Protein AF-A0A9Y2E5V1-F1 (afdb_monomer_lite)

pLDDT: mean 86.04, std 11.48, range [38.25, 97.56]

Foldseek 3Di:
DDDDPPPDPPPPVVVVVVVVVVVLVVVLVVLVVCVVVVNDDPVRSVVVVVVSVVVVVVVVVVVVVVVVVVVVVVVVVVLLVVLQVCLVVLLCLCVPQLVLLLVLLVQLLVLCDPPDPPFDQWDAAPNDIAGAQAAGDHPDPQLQRNLPHDPLQPDHSVLSSVLVVLSNVLNVLLVVQLVVLLVLCVVVDPPQPQDNVCSSQLSNCLNRVHRGPDDRVSCVVCNNVSNVSSVVVVVSSVSSVVSSVVSNVSSVVRSVSSVVSSVCSCVSSVNDPVND

Structure (mmCIF, N/CA/C/O backbone):
data_AF-A0A9Y2E5V1-F1
#
_entry.id   AF-A0A9Y2E5V1-F1
#
loop_
_atom_site.group_PDB
_atom_site.id
_atom_site.type_symbol
_atom_site.label_atom_id
_atom_site.label_alt_id
_atom_site.label_comp_id
_atom_site.label_asym_id
_atom_site.label_entity_id
_atom_site.label_seq_id
_atom_site.pdbx_PDB_ins_code
_atom_site.Cartn_x
_atom_site.Cartn_y
_atom_site.Cartn_z
_atom_site.occupancy
_atom_site.B_iso_or_equiv
_atom_site.auth_seq_id
_atom_site.auth_comp_id
_atom_site.auth_asym_id
_atom_site.auth_atom_id
_atom_site.pdbx_PDB_model_num
ATOM 1 N N . MET A 1 1 ? -26.543 -25.120 21.253 1.00 38.28 1 MET A N 1
ATOM 2 C CA . MET A 1 1 ? -26.991 -25.652 22.559 1.00 38.28 1 MET A CA 1
ATOM 3 C C . MET A 1 1 ? -27.350 -24.440 23.399 1.00 38.28 1 MET A C 1
ATOM 5 O O . MET A 1 1 ? -26.449 -23.738 23.826 1.00 38.28 1 MET A O 1
ATOM 9 N N . ASN A 1 2 ? -28.642 -24.126 23.503 1.00 39.22 2 ASN A N 1
ATOM 10 C CA . ASN A 1 2 ? -29.128 -22.985 24.279 1.00 39.22 2 ASN A CA 1
ATOM 11 C C . ASN A 1 2 ? -29.309 -23.446 25.723 1.00 39.22 2 ASN A C 1
ATOM 13 O O . ASN A 1 2 ? -30.160 -24.296 25.985 1.00 39.22 2 ASN A O 1
ATOM 17 N N . PHE A 1 3 ? -28.499 -22.918 26.635 1.00 38.25 3 PHE A N 1
ATOM 18 C CA . PHE A 1 3 ? -28.783 -23.022 28.059 1.00 38.25 3 PHE A CA 1
ATOM 19 C C . PHE A 1 3 ? -29.839 -21.966 28.404 1.00 38.25 3 PHE A C 1
ATOM 21 O O . PHE A 1 3 ? -29.659 -20.808 28.031 1.00 38.25 3 PHE A O 1
ATOM 28 N N . PRO A 1 4 ? -30.952 -22.337 29.056 1.00 50.94 4 PRO A N 1
ATOM 29 C CA . PRO A 1 4 ? -31.878 -21.353 29.585 1.00 50.94 4 PRO A CA 1
ATOM 30 C C . PRO A 1 4 ? -31.214 -20.667 30.782 1.00 50.94 4 PRO A C 1
ATOM 32 O O . PRO A 1 4 ? -30.929 -21.318 31.788 1.00 50.94 4 PRO A O 1
ATOM 35 N N . GLU A 1 5 ? -30.959 -19.365 30.665 1.00 46.91 5 GLU A N 1
ATOM 36 C CA . GLU A 1 5 ? -30.713 -18.497 31.815 1.00 46.91 5 GLU A CA 1
ATOM 37 C C . GLU A 1 5 ? -31.953 -18.547 32.707 1.00 46.91 5 GLU A C 1
ATOM 39 O O . GLU A 1 5 ? -33.008 -17.994 32.404 1.00 46.91 5 GLU A O 1
ATOM 44 N N . THR A 1 6 ? -31.854 -19.293 33.801 1.00 45.47 6 THR A N 1
ATOM 45 C CA . THR A 1 6 ? -32.807 -19.197 34.898 1.00 45.47 6 THR A CA 1
ATOM 46 C C . THR A 1 6 ? -32.536 -17.888 35.626 1.00 45.47 6 THR A C 1
ATOM 48 O O . THR A 1 6 ? -31.694 -17.847 36.523 1.00 45.47 6 THR A O 1
ATOM 51 N N . GLU A 1 7 ? -33.238 -16.825 35.234 1.00 47.75 7 GLU A N 1
ATOM 52 C CA . GLU A 1 7 ? -33.399 -15.628 36.058 1.00 47.75 7 GLU A CA 1
ATOM 53 C C . GLU A 1 7 ? -34.017 -16.058 37.397 1.00 47.75 7 GLU A C 1
ATOM 55 O O . GLU A 1 7 ? -35.208 -16.365 37.497 1.00 47.75 7 GLU A O 1
ATOM 60 N N . MET A 1 8 ? -33.187 -16.158 38.438 1.00 46.19 8 MET A N 1
ATOM 61 C CA . MET A 1 8 ? -33.694 -16.267 39.800 1.00 46.19 8 MET A CA 1
ATOM 62 C C . MET A 1 8 ? -34.368 -14.937 40.147 1.00 46.19 8 MET A C 1
ATOM 64 O O . MET A 1 8 ? -33.726 -13.894 40.038 1.00 46.19 8 MET A O 1
ATOM 68 N N . PRO A 1 9 ? -35.642 -14.942 40.569 1.00 47.75 9 PRO A N 1
ATOM 69 C CA . PRO A 1 9 ? -36.326 -13.714 40.926 1.00 47.75 9 PRO A CA 1
ATOM 70 C C . PRO A 1 9 ? -35.638 -13.081 42.142 1.00 47.75 9 PRO A C 1
ATOM 72 O O . PRO A 1 9 ? -35.421 -13.745 43.159 1.00 47.75 9 PRO A O 1
ATOM 75 N N . ASP A 1 10 ? -35.320 -11.792 42.025 1.00 55.84 10 ASP A N 1
ATOM 76 C CA . ASP A 1 10 ? -34.696 -10.919 43.030 1.00 55.84 10 ASP A CA 1
ATOM 77 C C . ASP A 1 10 ? -35.637 -10.644 44.229 1.00 55.84 10 ASP A C 1
ATOM 79 O O . ASP A 1 10 ? -36.006 -9.520 44.559 1.00 55.84 10 ASP A O 1
ATOM 83 N N . ILE A 1 11 ? -36.106 -11.711 44.881 1.00 55.34 11 ILE A N 1
ATOM 84 C CA . ILE A 1 11 ? -37.042 -11.667 46.018 1.00 55.34 11 ILE A CA 1
ATOM 85 C C . ILE A 1 11 ? -36.329 -11.152 47.284 1.00 55.34 11 ILE A C 1
ATOM 87 O O . ILE A 1 11 ? -36.958 -10.629 48.210 1.00 55.34 11 ILE A O 1
ATOM 91 N N . THR A 1 12 ? -35.001 -11.264 47.324 1.00 59.94 12 THR A N 1
ATOM 92 C CA . THR A 1 12 ? -34.156 -10.854 48.447 1.00 59.94 12 THR A CA 1
ATOM 93 C C . THR A 1 12 ? -34.014 -9.342 48.579 1.00 59.94 12 THR A C 1
ATOM 95 O O . THR A 1 12 ? -34.008 -8.850 49.706 1.00 59.94 12 THR A O 1
ATOM 98 N N . SER A 1 13 ? -33.954 -8.575 47.484 1.00 61.19 13 SER A N 1
ATOM 99 C CA . SER A 1 13 ? -33.784 -7.118 47.588 1.00 61.19 13 SER A CA 1
ATOM 100 C C . SER A 1 13 ? -35.048 -6.435 48.131 1.00 61.19 13 SER A C 1
ATOM 102 O O . SER A 1 13 ? -34.977 -5.633 49.066 1.00 61.19 13 SER A O 1
ATOM 104 N N . GLN A 1 14 ? -36.230 -6.828 47.645 1.00 67.06 14 GLN A N 1
ATOM 105 C CA . GLN A 1 14 ? -37.510 -6.251 48.074 1.00 67.06 14 GLN A CA 1
ATOM 106 C C . GLN A 1 14 ? -37.839 -6.521 49.546 1.00 67.06 14 GLN A C 1
ATOM 108 O O . GLN A 1 14 ? -38.292 -5.622 50.257 1.00 67.06 14 GLN A O 1
ATOM 113 N N . THR A 1 15 ? -37.606 -7.744 50.027 1.00 75.75 15 THR A N 1
ATOM 114 C CA . THR A 1 15 ? -37.884 -8.102 51.429 1.00 75.75 15 THR A CA 1
ATOM 115 C C . THR A 1 15 ? -36.967 -7.365 52.404 1.00 75.75 15 THR A C 1
ATOM 117 O O . THR A 1 15 ? -37.425 -6.932 53.464 1.00 75.75 15 THR A O 1
ATOM 120 N N . VAL A 1 16 ? -35.705 -7.138 52.028 1.00 72.94 16 VAL A N 1
ATOM 121 C CA . VAL A 1 16 ? -34.751 -6.357 52.829 1.00 72.94 16 VAL A CA 1
ATOM 122 C C . VAL A 1 16 ? -35.142 -4.878 52.880 1.00 72.94 16 VAL A C 1
ATOM 124 O O . VAL A 1 16 ? -35.126 -4.288 53.961 1.00 72.94 16 VAL A O 1
ATOM 127 N N . VAL A 1 17 ? -35.564 -4.284 51.758 1.00 73.88 17 VAL A N 1
ATOM 128 C CA . VAL A 1 17 ? -36.006 -2.876 51.713 1.00 73.88 17 VAL A CA 1
ATOM 129 C C . VAL A 1 17 ? -37.2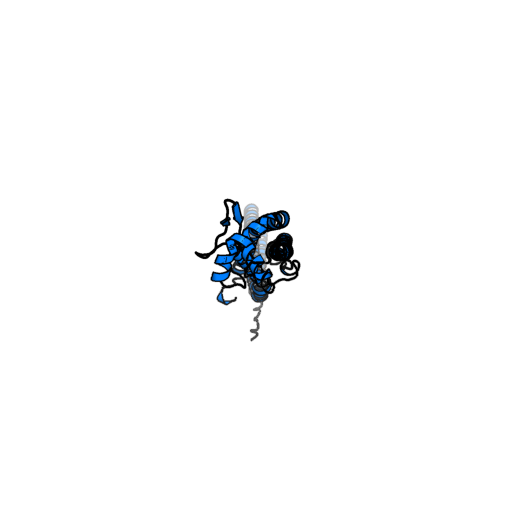59 -2.656 52.568 1.00 73.88 17 VAL A C 1
ATOM 131 O O . VAL A 1 17 ? -37.308 -1.713 53.359 1.00 73.88 17 VAL A O 1
ATOM 134 N N . ILE A 1 18 ? -38.249 -3.550 52.471 1.00 77.19 18 ILE A N 1
ATOM 135 C CA . ILE A 1 18 ? -39.479 -3.474 53.276 1.00 77.19 18 ILE A CA 1
ATOM 136 C C . ILE A 1 18 ? -39.165 -3.651 54.769 1.00 77.19 18 ILE A C 1
ATOM 138 O O . ILE A 1 18 ? -39.693 -2.912 55.603 1.00 77.19 18 ILE A O 1
ATOM 142 N N . GLY A 1 19 ? -38.275 -4.587 55.116 1.00 79.81 19 GLY A N 1
ATOM 143 C CA . GLY A 1 19 ? -37.834 -4.805 56.495 1.00 79.81 19 GLY A CA 1
ATOM 144 C C . GLY A 1 19 ? -37.107 -3.595 57.089 1.00 79.81 19 GLY A C 1
ATOM 145 O O . GLY A 1 19 ? -37.415 -3.179 58.207 1.00 79.81 19 GLY A O 1
ATOM 146 N N . ALA A 1 20 ? -36.194 -2.983 56.330 1.00 78.06 20 ALA A N 1
ATOM 147 C CA . ALA A 1 20 ? -35.482 -1.778 56.750 1.00 78.06 20 ALA A CA 1
ATOM 148 C C . ALA A 1 20 ? -36.438 -0.591 56.951 1.00 78.06 20 ALA A C 1
ATOM 150 O O . ALA A 1 20 ? -36.349 0.109 57.960 1.00 78.06 20 ALA A O 1
ATOM 151 N N . PHE A 1 21 ? -37.401 -0.404 56.042 1.00 79.88 21 PHE A N 1
ATOM 152 C CA . PHE A 1 21 ? -38.411 0.648 56.158 1.00 79.88 21 PHE A CA 1
ATOM 153 C C . PHE A 1 21 ? -39.289 0.470 57.405 1.00 79.88 21 PHE A C 1
ATOM 155 O O . PHE A 1 21 ? -39.482 1.419 58.167 1.00 79.88 21 PHE A O 1
ATOM 162 N N . ALA A 1 22 ? -39.762 -0.752 57.669 1.00 83.06 22 ALA A N 1
ATOM 163 C CA . ALA A 1 22 ? -40.551 -1.059 58.861 1.00 83.06 22 ALA A CA 1
ATOM 164 C C . ALA A 1 22 ? -39.772 -0.795 60.163 1.00 83.06 22 ALA A C 1
ATOM 166 O O . ALA A 1 22 ? -40.339 -0.275 61.125 1.00 83.06 22 ALA A O 1
ATOM 167 N N . LEU A 1 23 ? -38.470 -1.097 60.184 1.00 83.56 23 LEU A N 1
ATOM 168 C CA . LEU A 1 23 ? -37.597 -0.852 61.334 1.00 83.56 23 LEU A CA 1
ATOM 169 C C . LEU A 1 23 ? -37.400 0.652 61.578 1.00 83.56 23 LEU A C 1
ATOM 171 O O . LEU A 1 23 ? -37.564 1.118 62.707 1.00 83.56 23 LEU A O 1
ATOM 175 N N . VAL A 1 24 ? -37.137 1.430 60.523 1.00 81.75 24 VAL A N 1
ATOM 176 C CA . VAL A 1 24 ? -37.028 2.896 60.607 1.00 81.75 24 VAL A CA 1
ATOM 177 C C . VAL A 1 24 ? -38.339 3.508 61.104 1.00 81.75 24 VAL A C 1
ATOM 179 O O . VAL A 1 24 ? -38.338 4.237 62.095 1.00 81.75 24 VAL A O 1
ATOM 182 N N . CYS A 1 25 ? -39.478 3.161 60.501 1.00 82.62 25 CYS A N 1
ATOM 183 C CA . CYS A 1 25 ? -40.780 3.648 60.958 1.00 82.62 25 CYS A CA 1
ATOM 184 C C . CYS A 1 25 ? -41.065 3.255 62.416 1.00 82.62 25 CYS A C 1
ATOM 186 O O . CYS A 1 25 ? -41.513 4.094 63.197 1.00 82.62 25 CYS A O 1
ATOM 188 N N . GLY A 1 26 ? -40.754 2.017 62.810 1.00 84.75 26 GLY A N 1
ATOM 189 C CA . GLY A 1 26 ? -40.914 1.544 64.185 1.00 84.75 26 GLY A CA 1
ATOM 190 C C . GLY A 1 26 ? -40.076 2.341 65.186 1.00 84.75 26 GLY A C 1
ATOM 191 O O . GLY A 1 26 ? -40.597 2.792 66.203 1.00 84.75 26 GLY A O 1
ATOM 192 N N . THR A 1 27 ? -38.798 2.584 64.880 1.00 83.00 27 THR A N 1
ATOM 193 C CA . THR A 1 27 ? -37.911 3.383 65.746 1.00 83.00 27 THR A CA 1
ATOM 194 C C . THR A 1 27 ? -38.382 4.829 65.898 1.00 83.00 27 THR A C 1
ATOM 196 O O . THR A 1 27 ? -38.395 5.341 67.016 1.00 83.00 27 THR A O 1
ATOM 199 N N . VAL A 1 28 ? -38.858 5.468 64.824 1.00 83.44 28 VAL A N 1
ATOM 200 C CA . VAL A 1 28 ? -39.420 6.828 64.890 1.00 83.44 28 VAL A CA 1
ATOM 201 C C . VAL A 1 28 ? -40.671 6.870 65.773 1.00 83.44 28 VAL A C 1
ATOM 203 O O . VAL A 1 28 ? -40.796 7.759 66.614 1.00 83.44 28 VAL A O 1
ATOM 206 N N . VAL A 1 29 ? -41.574 5.891 65.642 1.00 86.31 29 VAL A N 1
ATOM 207 C CA . VAL A 1 29 ? -42.788 5.799 66.474 1.00 86.31 29 VAL A CA 1
ATOM 208 C C . VAL A 1 29 ? -42.445 5.594 67.953 1.00 86.31 29 VAL A C 1
ATOM 210 O O . VAL A 1 29 ? -43.035 6.252 68.807 1.00 86.31 29 VAL A O 1
ATOM 213 N N . VAL A 1 30 ? -41.468 4.739 68.272 1.00 86.38 30 VAL A N 1
ATOM 214 C CA . VAL A 1 30 ? -41.020 4.508 69.659 1.00 86.38 30 VAL A CA 1
ATOM 215 C C . VAL A 1 30 ? -40.417 5.775 70.272 1.00 86.38 30 VAL A C 1
ATOM 217 O O . VAL A 1 30 ? -40.733 6.104 71.414 1.00 86.38 30 VAL A O 1
ATOM 220 N N . VAL A 1 31 ? -39.599 6.518 69.519 1.00 82.88 31 VAL A N 1
ATOM 221 C CA . VAL A 1 31 ? -39.023 7.790 69.985 1.00 82.88 31 VAL A CA 1
ATOM 222 C C . VAL A 1 31 ? -40.120 8.829 70.233 1.00 82.88 31 VAL A C 1
ATOM 224 O O . VAL A 1 31 ? -40.118 9.470 71.281 1.00 82.88 31 VAL A O 1
ATOM 227 N N . LEU A 1 32 ? -41.094 8.959 69.324 1.00 81.19 32 LEU A N 1
ATOM 228 C CA . LEU A 1 32 ? -42.227 9.878 69.490 1.00 81.19 32 LEU A CA 1
ATOM 229 C C . LEU A 1 32 ? -43.072 9.537 70.723 1.00 81.19 32 LEU A C 1
ATOM 231 O O . LEU A 1 32 ? -43.411 10.433 71.495 1.00 81.19 32 LEU A O 1
ATOM 235 N N . LEU A 1 33 ? -43.376 8.253 70.939 1.00 84.44 33 LEU A N 1
ATOM 236 C CA . LEU A 1 33 ? -44.104 7.793 72.125 1.00 84.44 33 LEU A CA 1
ATOM 237 C C . LEU A 1 33 ? -43.310 8.038 73.416 1.00 84.44 33 LEU A C 1
ATOM 239 O O . LEU A 1 33 ? -43.893 8.449 74.416 1.00 84.44 33 LEU A O 1
ATOM 243 N N . GLY A 1 34 ? -41.989 7.839 73.396 1.00 82.75 34 GLY A N 1
ATOM 244 C CA . GLY A 1 34 ? -41.113 8.106 74.539 1.00 82.75 34 GLY A CA 1
ATOM 245 C C . GLY A 1 34 ? -41.028 9.589 74.915 1.00 82.75 34 GLY A C 1
ATOM 246 O O . GLY A 1 34 ? -40.975 9.910 76.101 1.00 82.75 34 GLY A O 1
ATOM 247 N N . VAL A 1 35 ? -41.074 10.491 73.928 1.00 83.75 35 VAL A N 1
ATOM 248 C CA . VAL A 1 35 ? -41.172 11.944 74.163 1.00 83.75 35 VAL A CA 1
ATOM 249 C C . VAL A 1 35 ? -42.547 12.316 74.724 1.00 83.75 35 VAL A C 1
ATOM 251 O O . VAL A 1 35 ? -42.625 13.059 75.697 1.00 83.75 35 VAL A O 1
ATOM 254 N N . PHE A 1 36 ? -43.633 11.770 74.162 1.00 83.31 36 PHE A N 1
ATOM 255 C CA . PHE A 1 36 ? -45.002 12.032 74.635 1.00 83.31 36 PHE A CA 1
ATOM 256 C C . PHE A 1 36 ? -45.254 11.554 76.069 1.00 83.31 36 PHE A C 1
ATOM 258 O O . PHE A 1 36 ? -46.038 12.167 76.787 1.00 83.31 36 PHE A O 1
ATOM 265 N N . ALA A 1 37 ? -44.603 10.467 76.483 1.00 87.62 37 ALA A N 1
ATOM 266 C CA . ALA A 1 37 ? -44.685 9.930 77.837 1.00 87.62 37 ALA A CA 1
ATOM 267 C C . ALA A 1 37 ? -43.726 10.618 78.836 1.00 87.62 37 ALA A C 1
ATOM 269 O O . ALA A 1 37 ? -43.607 10.144 79.963 1.00 87.62 37 ALA A O 1
ATOM 270 N N . GLU A 1 38 ? -43.022 11.685 78.427 1.00 85.44 38 GLU A N 1
ATOM 271 C CA . GLU A 1 38 ? -41.996 12.406 79.210 1.00 85.44 38 GLU A CA 1
ATOM 272 C C . GLU A 1 38 ? -40.805 11.538 79.667 1.00 85.44 38 GLU A C 1
ATOM 274 O O . GLU A 1 38 ? -40.029 11.921 80.541 1.00 85.44 38 GLU A O 1
ATOM 279 N N . VAL A 1 39 ? -40.614 10.366 79.052 1.00 85.38 39 VAL A N 1
ATOM 280 C CA . VAL A 1 39 ? -39.522 9.434 79.383 1.00 85.38 39 VAL A CA 1
ATOM 281 C C . VAL A 1 39 ? -38.209 9.850 78.705 1.00 85.38 39 VAL A C 1
ATOM 283 O O . VAL A 1 39 ? -37.128 9.555 79.213 1.00 85.38 39 VAL A O 1
ATOM 286 N N . ILE A 1 40 ? -38.285 10.537 77.560 1.00 84.62 40 ILE A N 1
ATOM 287 C CA . ILE A 1 40 ? -37.133 10.954 76.746 1.00 84.62 40 ILE A CA 1
ATOM 288 C C . ILE A 1 40 ? -37.166 12.473 76.541 1.00 84.62 40 ILE A C 1
ATOM 290 O O . ILE A 1 40 ? -38.199 13.037 76.185 1.00 84.62 40 ILE A O 1
ATOM 294 N N . THR A 1 41 ? -36.024 13.146 76.715 1.00 88.75 41 THR A N 1
ATOM 295 C CA . THR A 1 41 ? -35.899 14.588 76.455 1.00 88.75 4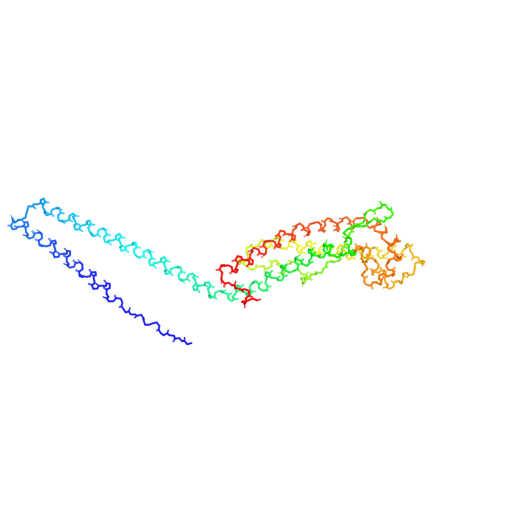1 THR A CA 1
ATOM 296 C C . THR A 1 41 ? -35.863 14.898 74.955 1.00 88.75 41 THR A C 1
ATOM 298 O O . THR A 1 41 ? -35.364 14.105 74.152 1.00 88.75 41 THR A O 1
ATOM 301 N N . ILE A 1 42 ? -36.348 16.085 74.572 1.00 84.69 42 ILE A N 1
ATOM 302 C CA . ILE A 1 42 ? -36.383 16.550 73.172 1.00 84.69 42 ILE A CA 1
ATOM 303 C C . ILE A 1 42 ? -34.991 16.497 72.523 1.00 84.69 42 ILE A C 1
ATOM 305 O O . ILE A 1 42 ? -34.867 16.055 71.381 1.00 84.69 42 ILE A O 1
ATOM 309 N N . ASP A 1 43 ? -33.939 16.855 73.262 1.00 84.69 43 ASP A N 1
ATOM 310 C CA . ASP A 1 43 ? -32.558 16.824 72.763 1.00 84.69 43 ASP A CA 1
ATOM 311 C C . ASP A 1 43 ? -32.106 15.401 72.394 1.00 84.69 43 ASP A C 1
ATOM 313 O O . ASP A 1 43 ? -31.468 15.181 71.362 1.00 84.69 43 ASP A O 1
ATOM 317 N N . THR A 1 44 ? -32.503 14.408 73.194 1.00 81.50 44 THR A N 1
ATOM 318 C CA . THR A 1 44 ? -32.169 12.995 72.959 1.00 81.50 44 THR A CA 1
ATOM 319 C C . THR A 1 44 ? -32.936 12.443 71.753 1.00 81.50 44 THR A C 1
ATOM 321 O O . THR A 1 44 ? -32.386 11.692 70.941 1.00 81.50 44 THR A O 1
ATOM 324 N N . ALA A 1 45 ? -34.193 12.858 71.578 1.00 78.75 45 ALA A N 1
ATOM 325 C CA . ALA A 1 45 ? -34.993 12.518 70.404 1.00 78.75 45 ALA A CA 1
ATOM 326 C C . ALA A 1 45 ? -34.411 13.123 69.114 1.00 78.75 45 ALA A C 1
ATOM 328 O O . ALA A 1 45 ? -34.260 12.414 68.117 1.00 78.75 45 ALA A O 1
ATOM 329 N N . ALA A 1 46 ? -34.007 14.398 69.142 1.00 81.81 46 ALA A N 1
ATOM 330 C CA . ALA A 1 46 ? -33.390 15.074 68.000 1.00 81.81 46 ALA A CA 1
ATOM 331 C C . ALA A 1 46 ? -32.067 14.411 67.574 1.00 81.81 46 ALA A C 1
ATOM 333 O O . ALA A 1 46 ? -31.821 14.218 66.377 1.00 81.81 46 ALA A O 1
ATOM 334 N N . PHE A 1 47 ? -31.242 13.998 68.543 1.00 87.19 47 PHE A N 1
ATOM 335 C CA . PHE A 1 47 ? -29.998 13.271 68.280 1.00 87.19 47 PHE A CA 1
ATOM 336 C C . PHE A 1 47 ? -30.257 11.897 67.643 1.00 87.19 47 PHE A C 1
ATOM 338 O O . PHE A 1 47 ? -29.561 11.496 66.705 1.00 87.19 47 PHE A O 1
ATOM 345 N N . THR A 1 48 ? -31.298 11.196 68.103 1.00 82.44 48 THR A N 1
ATOM 346 C CA . THR A 1 48 ? -31.685 9.876 67.580 1.00 82.44 48 THR A CA 1
ATOM 347 C C . THR A 1 48 ? -32.161 9.974 66.131 1.00 82.44 48 THR A C 1
ATOM 349 O O . THR A 1 48 ? -31.685 9.227 65.280 1.00 82.44 48 THR A O 1
ATOM 352 N N . VAL A 1 49 ? -33.036 10.939 65.821 1.00 81.94 49 VAL A N 1
ATOM 353 C CA . VAL A 1 49 ? -33.529 11.171 64.452 1.00 81.94 49 VAL A CA 1
ATOM 354 C C . VAL A 1 49 ? -32.394 11.601 63.520 1.00 81.94 49 VAL A C 1
ATOM 356 O O . VAL A 1 49 ? -32.302 11.096 62.403 1.00 81.94 49 VAL A O 1
ATOM 359 N N . SER A 1 50 ? -31.490 12.472 63.983 1.00 86.56 50 SER A N 1
ATOM 360 C CA . SER A 1 50 ? -30.332 12.907 63.187 1.00 86.56 50 SER A CA 1
ATOM 361 C C . SER A 1 50 ? -29.379 11.750 62.881 1.00 86.56 50 SER A C 1
ATOM 363 O O . SER A 1 50 ? -28.904 11.627 61.754 1.00 86.56 50 SER A O 1
ATOM 365 N N . SER A 1 51 ? -29.148 10.863 63.853 1.00 86.75 51 SER A N 1
ATOM 366 C CA . SER A 1 51 ? -28.338 9.653 63.660 1.00 86.75 51 SER A CA 1
ATOM 367 C C . SER A 1 51 ? -28.986 8.699 62.653 1.00 86.75 51 SER A C 1
ATOM 369 O O . SER A 1 51 ? -28.307 8.159 61.784 1.00 86.75 51 SER A O 1
ATOM 371 N N . LEU A 1 52 ? -30.311 8.537 62.716 1.00 85.06 52 LEU A N 1
ATOM 372 C CA . LEU A 1 52 ? -31.085 7.723 61.776 1.00 85.06 52 LEU A CA 1
ATOM 373 C C . LEU A 1 52 ? -31.022 8.269 60.348 1.00 85.06 52 LEU A C 1
ATOM 375 O O . LEU A 1 52 ? -30.794 7.510 59.407 1.00 85.06 52 LEU A O 1
ATOM 379 N N . LEU A 1 53 ? -31.167 9.587 60.191 1.00 84.31 53 LEU A N 1
ATOM 380 C CA . LEU A 1 53 ? -31.038 10.250 58.898 1.00 84.31 53 LEU A CA 1
ATOM 381 C C . LEU A 1 53 ? -29.619 10.097 58.338 1.00 84.31 53 LEU A C 1
ATOM 383 O O . LEU A 1 53 ? -29.472 9.808 57.156 1.00 84.31 53 LEU A O 1
ATOM 387 N N . ALA A 1 54 ? -28.588 10.235 59.178 1.00 87.88 54 ALA A N 1
ATOM 388 C CA . ALA A 1 54 ? -27.197 10.034 58.779 1.00 87.88 54 ALA A CA 1
ATOM 389 C C . ALA A 1 54 ? -26.917 8.588 58.328 1.00 87.88 54 ALA A C 1
ATOM 391 O O . ALA A 1 54 ? -26.215 8.369 57.344 1.00 87.88 54 ALA A O 1
ATOM 392 N N . ILE A 1 55 ? -27.497 7.591 59.006 1.00 87.88 55 ILE A N 1
ATOM 393 C CA . ILE A 1 55 ? -27.403 6.184 58.588 1.00 87.88 55 ILE A CA 1
ATOM 394 C C . ILE A 1 55 ? -28.130 5.970 57.257 1.00 87.88 55 ILE A C 1
ATOM 396 O O . ILE A 1 55 ? -27.605 5.292 56.377 1.00 87.88 55 ILE A O 1
ATOM 400 N N . ALA A 1 56 ? -29.313 6.563 57.081 1.00 82.88 56 ALA A N 1
ATOM 401 C CA . ALA A 1 56 ? -30.080 6.449 55.845 1.00 82.88 56 ALA A CA 1
ATOM 402 C C . ALA A 1 56 ? -29.356 7.093 54.651 1.00 82.88 56 ALA A C 1
ATOM 404 O O . ALA A 1 56 ? -29.282 6.485 53.583 1.00 82.88 56 ALA A O 1
ATOM 405 N N . THR A 1 57 ? -28.776 8.286 54.822 1.00 86.88 57 THR A N 1
ATOM 406 C CA . THR A 1 57 ? -27.987 8.939 53.766 1.00 86.88 57 THR A CA 1
ATOM 407 C C . THR A 1 57 ? -26.717 8.158 53.453 1.00 86.88 57 THR A C 1
ATOM 409 O O . THR A 1 57 ? -26.398 7.981 52.280 1.00 86.88 57 THR A O 1
ATOM 412 N N . PHE A 1 58 ? -26.031 7.618 54.464 1.00 89.38 58 PHE A N 1
ATOM 413 C CA . PHE A 1 58 ? -24.881 6.741 54.247 1.00 89.38 58 PHE A CA 1
ATOM 414 C C . PHE A 1 58 ? -25.272 5.464 53.489 1.00 89.38 58 PHE A C 1
ATOM 416 O O . PHE A 1 58 ? -24.615 5.101 52.516 1.00 89.38 58 PHE A O 1
ATOM 423 N N . GLY A 1 59 ? -26.378 4.821 53.873 1.00 88.06 59 GLY A N 1
ATOM 424 C CA . GLY A 1 59 ? -26.912 3.646 53.184 1.00 88.06 59 GLY A CA 1
ATOM 425 C C . GLY A 1 59 ? -27.267 3.935 51.725 1.00 88.06 59 GLY A C 1
ATOM 426 O O . GLY A 1 59 ? -26.924 3.149 50.846 1.00 88.06 59 GLY A O 1
ATOM 427 N N . TYR A 1 60 ? -27.875 5.092 51.451 1.00 84.19 60 TYR A N 1
ATOM 428 C CA . TYR A 1 60 ? -28.146 5.542 50.086 1.00 84.19 60 TYR A CA 1
ATOM 429 C C . TYR A 1 60 ? -26.857 5.720 49.272 1.00 84.19 60 TYR A C 1
ATOM 431 O O . TYR A 1 60 ? -26.768 5.210 48.158 1.00 84.19 60 TYR A O 1
ATOM 439 N N . VAL A 1 61 ? -25.831 6.373 49.832 1.00 88.56 61 VAL A N 1
ATOM 440 C CA . VAL A 1 61 ? -24.530 6.536 49.160 1.00 88.56 61 VAL A CA 1
ATOM 441 C C . VAL A 1 61 ? -23.905 5.176 48.842 1.00 88.56 61 VAL A C 1
ATOM 443 O O . VAL A 1 61 ? -23.501 4.948 47.704 1.00 88.56 61 VAL A O 1
ATOM 446 N N . VAL A 1 62 ? -23.894 4.240 49.796 1.00 86.50 62 VAL A N 1
ATOM 447 C CA . VAL A 1 62 ? -23.374 2.878 49.581 1.00 86.50 62 VAL A CA 1
ATOM 448 C C . VAL A 1 62 ? -24.157 2.143 48.489 1.00 86.50 62 VAL A C 1
ATOM 450 O O . VAL A 1 62 ? -23.552 1.496 47.636 1.00 86.50 62 VAL A O 1
ATOM 453 N N . LEU A 1 63 ? -25.485 2.278 48.464 1.00 83.44 63 LEU A N 1
ATOM 454 C CA . LEU A 1 63 ? -26.333 1.645 47.454 1.00 83.44 63 LEU A CA 1
ATOM 455 C C . LEU A 1 63 ? -26.087 2.230 46.057 1.00 83.44 63 LEU A C 1
ATOM 457 O O . LEU A 1 63 ? -25.891 1.477 45.106 1.00 83.44 63 LEU A O 1
ATOM 461 N N . THR A 1 64 ? -26.024 3.560 45.936 1.00 86.00 64 THR A N 1
ATOM 462 C CA . THR A 1 64 ? -25.701 4.221 44.660 1.00 86.00 64 THR A CA 1
ATOM 463 C C . THR A 1 64 ? -24.305 3.860 44.162 1.00 86.00 64 THR A C 1
ATOM 465 O O . THR A 1 64 ? -24.142 3.597 42.975 1.00 86.00 64 THR A O 1
ATOM 468 N N . TYR A 1 65 ? -23.315 3.768 45.056 1.00 89.00 65 TYR A N 1
ATOM 469 C CA . TYR A 1 65 ? -21.973 3.311 44.706 1.00 89.00 65 TYR A CA 1
ATOM 470 C C . TYR A 1 65 ? -21.975 1.855 44.222 1.00 89.00 65 TYR A C 1
ATOM 472 O O . TYR A 1 65 ? -21.357 1.545 43.208 1.00 89.00 65 TYR A O 1
ATOM 480 N N . SER A 1 66 ? -22.711 0.967 44.898 1.00 83.81 66 SER A N 1
ATOM 481 C CA . SER A 1 66 ? -22.832 -0.436 44.486 1.00 83.81 66 SER A CA 1
ATOM 482 C C . SER A 1 66 ? -23.513 -0.586 43.126 1.00 83.81 66 SER A C 1
ATOM 484 O O . SER A 1 66 ? -23.065 -1.393 42.318 1.00 83.81 66 SER A O 1
ATOM 486 N N . MET A 1 67 ? -24.577 0.179 42.860 1.00 84.44 67 MET A N 1
ATOM 487 C CA . MET A 1 67 ? -25.257 0.167 41.562 1.00 84.44 67 MET A CA 1
ATOM 488 C C . MET A 1 67 ? -24.363 0.717 40.453 1.00 84.44 67 MET A C 1
ATOM 490 O O . MET A 1 67 ? -24.269 0.101 39.399 1.00 84.44 67 MET A O 1
ATOM 494 N N . ALA A 1 68 ? -23.667 1.832 40.701 1.00 84.38 68 ALA A N 1
ATOM 495 C CA . ALA A 1 68 ? -22.724 2.397 39.741 1.00 84.38 68 ALA A CA 1
ATOM 496 C C . ALA A 1 68 ? -21.617 1.394 39.388 1.00 84.38 68 ALA A C 1
ATOM 498 O O . ALA A 1 68 ? -21.323 1.205 38.213 1.00 84.38 68 ALA A O 1
ATOM 499 N N . LYS A 1 69 ? -21.075 0.697 40.394 1.00 87.88 69 LYS A N 1
ATOM 500 C CA . LYS A 1 69 ? -20.057 -0.335 40.190 1.00 87.88 69 LYS A CA 1
ATOM 501 C C . LYS A 1 69 ? -20.593 -1.558 39.435 1.00 87.88 69 LYS A C 1
ATOM 503 O O . LYS A 1 69 ? -19.942 -2.027 38.516 1.00 87.88 69 LYS A O 1
ATOM 508 N N . SER A 1 70 ? -21.794 -2.040 39.765 1.00 84.25 70 SER A N 1
ATOM 509 C CA . SER A 1 70 ? -22.428 -3.153 39.037 1.00 84.25 70 SER A CA 1
ATOM 510 C C . SER A 1 70 ? -22.703 -2.799 37.575 1.00 84.25 70 SER A C 1
ATOM 512 O O . SER A 1 70 ? -22.480 -3.618 36.693 1.00 84.25 70 SER A O 1
ATOM 514 N N . MET A 1 71 ? -23.164 -1.572 37.308 1.00 81.06 71 MET A N 1
ATOM 515 C CA . MET A 1 71 ? -23.362 -1.087 35.941 1.00 81.06 71 MET A CA 1
ATOM 516 C C . MET A 1 71 ? -22.039 -0.974 35.182 1.00 81.06 71 MET A C 1
ATOM 518 O O . MET A 1 71 ? -22.015 -1.231 33.984 1.00 81.06 71 MET A O 1
ATOM 522 N N . GLU A 1 72 ? -20.952 -0.583 35.850 1.00 87.44 72 GLU A N 1
ATOM 523 C CA . GLU A 1 72 ? -19.612 -0.554 35.257 1.00 87.44 72 GLU A CA 1
ATOM 524 C C . GLU A 1 72 ? -19.165 -1.966 34.853 1.00 87.44 72 GLU A C 1
ATOM 526 O O . GLU A 1 72 ? -18.841 -2.176 33.684 1.00 87.44 72 GLU A O 1
ATOM 531 N N . ASP A 1 73 ? -19.279 -2.940 35.762 1.00 85.44 73 ASP A N 1
ATOM 532 C CA . ASP A 1 73 ? -18.932 -4.346 35.513 1.00 85.44 73 ASP A CA 1
ATOM 533 C C . ASP A 1 73 ? -19.791 -4.961 34.381 1.00 85.44 73 ASP A C 1
ATOM 535 O O . ASP A 1 73 ? -19.274 -5.613 33.471 1.00 85.44 73 ASP A O 1
ATOM 539 N N . GLU A 1 74 ? -21.109 -4.723 34.378 1.00 81.19 74 GLU A N 1
ATOM 540 C CA . GLU A 1 74 ? -22.011 -5.176 33.306 1.00 81.19 74 GLU A CA 1
ATOM 541 C C . GLU A 1 74 ? -21.695 -4.514 31.963 1.00 81.19 74 GLU A C 1
ATOM 543 O O . GLU A 1 74 ? -21.773 -5.153 30.909 1.00 81.19 74 GLU A O 1
ATOM 548 N N . MET A 1 75 ? -21.331 -3.230 31.975 1.00 79.25 75 MET A N 1
ATOM 549 C CA . MET A 1 75 ? -20.980 -2.501 30.764 1.00 79.25 75 MET A CA 1
ATOM 550 C C . MET A 1 75 ? -19.638 -2.979 30.196 1.00 79.25 75 MET A C 1
ATOM 552 O O . MET A 1 75 ? -19.504 -3.070 28.974 1.00 79.25 75 MET A O 1
ATOM 556 N N . GLU A 1 76 ? -18.665 -3.319 31.044 1.00 82.31 76 GLU A N 1
ATOM 557 C CA . GLU A 1 76 ? -17.424 -3.981 30.626 1.00 82.31 76 GLU A CA 1
ATOM 558 C C . GLU A 1 76 ? -17.703 -5.365 30.035 1.00 82.31 76 GLU A C 1
ATOM 560 O O . GLU A 1 76 ? -17.288 -5.636 28.906 1.00 82.31 76 GLU A O 1
ATOM 565 N N . HIS A 1 77 ? -18.497 -6.195 30.717 1.00 79.62 77 HIS A N 1
ATOM 566 C CA . HIS A 1 77 ? -18.855 -7.522 30.220 1.00 79.62 77 HIS A CA 1
ATOM 567 C C . HIS A 1 77 ? -19.604 -7.457 28.881 1.00 79.62 77 HIS A C 1
ATOM 569 O O . HIS A 1 77 ? -19.300 -8.188 27.938 1.00 79.62 77 HIS A O 1
ATOM 575 N N . SER A 1 78 ? -20.545 -6.521 28.753 1.00 76.69 78 SER A N 1
ATOM 576 C CA . SER A 1 78 ? -21.266 -6.263 27.508 1.00 76.69 78 SER A CA 1
ATOM 577 C C . SER A 1 78 ? -20.309 -5.874 26.379 1.00 76.69 78 SER A C 1
ATOM 579 O O . SER A 1 78 ? -20.369 -6.460 25.296 1.00 76.69 78 SER A O 1
ATOM 581 N N . LYS A 1 79 ? -19.364 -4.954 26.627 1.00 77.81 79 LYS A N 1
ATOM 582 C CA . LYS A 1 79 ? -18.337 -4.575 25.641 1.00 77.81 79 LYS A CA 1
ATOM 583 C C . LYS A 1 79 ? -17.501 -5.773 25.197 1.00 77.81 79 LYS A C 1
ATOM 585 O O . LYS A 1 79 ? -17.260 -5.912 23.999 1.00 77.81 79 LYS A O 1
ATOM 590 N N . GLU A 1 80 ? -17.078 -6.634 26.118 1.00 80.31 80 GLU A N 1
ATOM 591 C CA . GLU A 1 80 ? -16.329 -7.850 25.782 1.00 80.31 80 GLU A CA 1
ATOM 592 C C . GLU A 1 80 ? -17.154 -8.809 24.917 1.00 80.31 80 GLU A C 1
ATOM 594 O O . GLU A 1 80 ? -16.676 -9.278 23.883 1.00 80.31 80 GLU A O 1
ATOM 599 N N . VAL A 1 81 ? -18.421 -9.041 25.268 1.00 80.06 81 VAL A N 1
ATOM 600 C CA . VAL A 1 81 ? -19.330 -9.887 24.479 1.00 80.06 81 VAL A CA 1
ATOM 601 C C . VAL A 1 81 ? -19.557 -9.305 23.080 1.00 80.06 81 VAL A C 1
ATOM 603 O O . VAL A 1 81 ? -19.548 -10.047 22.095 1.00 80.06 81 VAL A O 1
ATOM 606 N N . PHE A 1 82 ? -19.720 -7.985 22.959 1.00 79.62 82 PHE A N 1
ATOM 607 C CA . PHE A 1 82 ? -19.834 -7.315 21.661 1.00 79.62 82 PHE A CA 1
ATOM 608 C C . PHE A 1 82 ? -18.561 -7.460 20.824 1.00 79.62 82 PHE A C 1
ATOM 610 O O . PHE A 1 82 ? -18.652 -7.777 19.638 1.00 79.62 82 PHE A O 1
ATOM 617 N N . LYS A 1 83 ? -17.381 -7.285 21.429 1.00 81.81 83 LYS A N 1
ATOM 618 C CA . LYS A 1 83 ? -16.091 -7.476 20.750 1.00 81.81 83 LYS A CA 1
ATOM 619 C C . LYS A 1 83 ? -15.921 -8.904 20.243 1.00 81.81 83 LYS A C 1
ATOM 621 O O . LYS A 1 83 ? -15.554 -9.091 19.089 1.00 81.81 83 LYS A O 1
ATOM 626 N N . LEU A 1 84 ? -16.258 -9.902 21.060 1.00 80.81 84 LEU A N 1
ATOM 627 C CA . LEU A 1 84 ? -16.190 -11.309 20.663 1.00 80.81 84 LEU A CA 1
ATOM 628 C C . LEU A 1 84 ? -17.128 -11.627 19.495 1.00 80.81 84 LEU A C 1
ATOM 630 O O . LEU A 1 84 ? -16.736 -12.345 18.584 1.00 80.81 84 LEU A O 1
ATOM 634 N N . ARG A 1 85 ? -18.342 -11.061 19.480 1.00 85.81 85 ARG A N 1
ATOM 635 C CA . ARG A 1 85 ? -19.284 -11.247 18.361 1.00 85.81 85 ARG A CA 1
ATOM 636 C C . ARG A 1 85 ? -18.800 -10.620 17.059 1.00 85.81 85 ARG A C 1
ATOM 638 O O . ARG A 1 85 ? -19.095 -11.156 16.002 1.00 85.81 85 ARG A O 1
ATOM 645 N N . ARG A 1 86 ? -18.080 -9.498 17.134 1.00 89.38 86 ARG A N 1
ATOM 646 C CA . ARG A 1 86 ? -17.516 -8.815 15.959 1.00 89.38 86 ARG A CA 1
ATOM 647 C C . ARG A 1 86 ? -16.176 -9.390 15.505 1.00 89.38 86 ARG A C 1
ATOM 649 O O . ARG A 1 86 ? -15.680 -8.971 14.467 1.00 89.38 86 ARG A O 1
ATOM 656 N N . LYS A 1 87 ? -15.576 -10.315 16.260 1.00 90.94 87 LYS A N 1
ATOM 657 C CA . LYS A 1 87 ? -14.235 -10.843 15.981 1.00 90.94 87 LYS A CA 1
ATOM 658 C C . LYS A 1 87 ? -14.114 -11.381 14.551 1.00 90.94 87 LYS A C 1
ATOM 660 O O . LYS A 1 87 ? -13.168 -11.015 13.864 1.00 90.94 87 LYS A O 1
ATOM 665 N N . ASP A 1 88 ? -15.083 -12.176 14.100 1.00 91.44 88 ASP A N 1
ATOM 666 C CA . ASP A 1 88 ? -15.075 -12.775 12.757 1.00 91.44 88 ASP A CA 1
ATOM 667 C C . ASP A 1 88 ? -15.176 -11.712 11.648 1.00 91.44 88 ASP A C 1
ATOM 669 O O . ASP A 1 88 ? -14.456 -11.778 10.651 1.00 91.44 88 ASP A O 1
ATOM 673 N N . ASP A 1 89 ? -15.997 -10.676 11.855 1.00 93.00 89 ASP A N 1
ATOM 674 C CA . ASP A 1 89 ? -16.097 -9.548 10.923 1.00 93.00 89 ASP A CA 1
ATOM 675 C C . ASP A 1 89 ? -14.754 -8.808 10.826 1.00 93.00 89 ASP A C 1
ATOM 677 O O . ASP A 1 89 ? -14.279 -8.516 9.730 1.00 93.00 89 ASP A O 1
ATOM 681 N N . ILE A 1 90 ? -14.095 -8.550 11.961 1.00 93.44 90 ILE A N 1
ATOM 682 C CA . ILE A 1 90 ? -12.796 -7.861 11.994 1.00 93.44 90 ILE A CA 1
ATOM 683 C C . ILE A 1 90 ? -11.682 -8.718 11.386 1.00 93.44 90 ILE A C 1
ATOM 685 O O . ILE A 1 90 ? -10.814 -8.181 10.698 1.00 93.44 90 ILE A O 1
ATOM 689 N N . ILE A 1 91 ? -11.710 -10.038 11.581 1.00 93.50 91 ILE A N 1
ATOM 690 C CA . ILE A 1 91 ? -10.809 -10.962 10.879 1.00 93.50 91 ILE A CA 1
ATOM 691 C C . ILE A 1 91 ? -10.970 -10.782 9.367 1.00 93.50 91 ILE A C 1
ATOM 693 O O . ILE A 1 91 ? -9.976 -10.572 8.673 1.00 93.50 91 ILE A O 1
ATOM 697 N N . SER A 1 92 ? -12.211 -10.752 8.870 1.00 93.94 92 SER A N 1
ATOM 698 C CA . SER A 1 92 ? -12.473 -10.559 7.442 1.00 93.94 92 SER A CA 1
ATOM 699 C C . SER A 1 92 ? -11.975 -9.205 6.920 1.00 93.94 92 SER A C 1
ATOM 701 O O . SER A 1 92 ? -11.430 -9.151 5.819 1.00 93.94 92 SER A O 1
ATOM 703 N N . VAL A 1 93 ? -12.077 -8.135 7.717 1.00 93.81 93 VAL A N 1
ATOM 704 C CA . VAL A 1 93 ? -11.523 -6.809 7.388 1.00 93.81 93 VAL A CA 1
ATOM 705 C C . VAL A 1 93 ? -9.996 -6.870 7.295 1.00 93.81 93 VAL A C 1
ATOM 707 O O . VAL A 1 93 ? -9.406 -6.397 6.324 1.00 93.81 93 VAL A O 1
ATOM 710 N N . ILE A 1 94 ? -9.327 -7.497 8.267 1.00 93.06 94 ILE A N 1
ATOM 711 C CA . ILE A 1 94 ? -7.863 -7.630 8.252 1.00 93.06 94 ILE A CA 1
ATOM 712 C C . ILE A 1 94 ? -7.403 -8.429 7.026 1.00 93.06 94 ILE A C 1
ATOM 714 O O . ILE A 1 94 ? -6.442 -8.034 6.363 1.00 93.06 94 ILE A O 1
ATOM 718 N N . GLU A 1 95 ? -8.062 -9.546 6.723 1.00 94.88 95 GLU A N 1
ATOM 719 C CA . GLU A 1 95 ? -7.654 -10.450 5.646 1.00 94.88 95 GLU A CA 1
ATOM 720 C C . GLU A 1 95 ? -7.943 -9.916 4.248 1.00 94.88 95 GLU A C 1
ATOM 722 O O . GLU A 1 95 ? -7.103 -10.077 3.362 1.00 94.88 95 GLU A O 1
ATOM 727 N N . ASN A 1 96 ? -9.100 -9.286 4.053 1.00 93.56 96 ASN A N 1
ATOM 728 C CA . ASN A 1 96 ? -9.564 -8.895 2.724 1.00 93.56 96 ASN A CA 1
ATOM 729 C C . ASN A 1 96 ? -9.272 -7.430 2.390 1.00 93.56 96 ASN A C 1
ATOM 731 O O . ASN A 1 96 ? -9.182 -7.098 1.212 1.00 93.56 96 ASN A O 1
ATOM 735 N N . GLU A 1 97 ? -9.097 -6.561 3.389 1.00 93.38 97 GLU A N 1
ATOM 736 C CA . GLU A 1 97 ? -8.870 -5.128 3.163 1.00 93.38 97 GLU A CA 1
ATOM 737 C C . GLU A 1 97 ? -7.441 -4.722 3.538 1.00 93.38 97 GLU A C 1
ATOM 739 O O . GLU A 1 97 ? -6.703 -4.192 2.711 1.00 93.38 97 GLU A O 1
ATOM 744 N N . VAL A 1 98 ? -6.996 -5.010 4.766 1.00 94.19 98 VAL A N 1
ATOM 745 C CA . VAL A 1 98 ? -5.716 -4.478 5.273 1.00 94.19 98 VAL A CA 1
ATOM 746 C C . VAL A 1 98 ? -4.507 -5.238 4.722 1.00 94.19 98 VAL A C 1
ATOM 748 O O . VAL A 1 98 ? -3.558 -4.630 4.219 1.00 94.19 98 VAL A O 1
ATOM 751 N N . ARG A 1 99 ? -4.510 -6.575 4.806 1.00 94.56 99 ARG A N 1
ATOM 752 C CA . ARG A 1 99 ? -3.375 -7.413 4.381 1.00 94.56 99 ARG A CA 1
ATOM 753 C C . ARG A 1 99 ? -3.029 -7.272 2.901 1.00 94.56 99 ARG A C 1
ATOM 755 O O . ARG A 1 99 ? -1.835 -7.131 2.630 1.00 94.56 99 ARG A O 1
ATOM 762 N N . PRO A 1 100 ? -3.979 -7.316 1.948 1.00 94.25 100 PRO A N 1
ATOM 763 C CA . PRO A 1 100 ? -3.644 -7.241 0.529 1.00 94.25 100 PRO A CA 1
ATOM 764 C C . PRO A 1 100 ? -2.944 -5.923 0.198 1.00 94.25 100 PRO A C 1
ATOM 766 O O . PRO A 1 100 ? -1.872 -5.920 -0.406 1.00 94.25 100 PRO A O 1
ATOM 769 N N . VAL A 1 101 ? -3.476 -4.814 0.722 1.00 94.81 101 VAL A N 1
ATOM 770 C CA . VAL A 1 101 ? -2.889 -3.481 0.571 1.00 94.81 101 VAL A CA 1
ATOM 771 C C . VAL A 1 101 ? -1.487 -3.432 1.183 1.00 94.81 101 VAL A C 1
ATOM 773 O O . VAL A 1 101 ? -0.531 -3.002 0.536 1.00 94.81 101 VAL A O 1
ATOM 776 N N . LEU A 1 102 ? -1.324 -3.929 2.411 1.00 94.62 102 LEU A N 1
ATOM 777 C CA . LEU A 1 102 ? -0.034 -3.952 3.099 1.00 94.62 102 LEU A CA 1
ATOM 778 C C . LEU A 1 102 ? 1.015 -4.805 2.364 1.00 94.62 102 LEU A C 1
ATOM 780 O O . LEU A 1 102 ? 2.192 -4.430 2.313 1.00 94.62 102 LEU A O 1
ATOM 784 N N . ILE A 1 103 ? 0.613 -5.950 1.808 1.00 93.94 103 ILE A N 1
ATOM 785 C CA . ILE A 1 103 ? 1.481 -6.839 1.026 1.00 93.94 103 ILE A CA 1
ATOM 786 C C . ILE A 1 103 ? 1.961 -6.129 -0.238 1.00 93.94 103 ILE A C 1
ATOM 788 O O . ILE A 1 103 ? 3.167 -6.131 -0.500 1.00 93.94 103 ILE A O 1
ATOM 792 N N . ASP A 1 104 ? 1.061 -5.485 -0.977 1.00 93.81 104 ASP A N 1
ATOM 793 C CA . ASP A 1 104 ? 1.405 -4.776 -2.210 1.00 93.81 104 ASP A CA 1
ATOM 794 C C . ASP A 1 104 ? 2.321 -3.579 -1.947 1.00 93.81 104 ASP A C 1
ATOM 796 O O . ASP A 1 104 ? 3.357 -3.440 -2.600 1.00 93.81 104 ASP A O 1
ATOM 800 N N . VAL A 1 105 ? 2.034 -2.769 -0.922 1.00 93.94 105 VAL A N 1
ATOM 801 C CA . VAL A 1 105 ? 2.913 -1.657 -0.519 1.00 93.94 105 VAL A CA 1
ATOM 802 C C . VAL A 1 105 ? 4.319 -2.175 -0.182 1.00 93.94 105 VAL A C 1
ATOM 804 O O . VAL A 1 105 ? 5.332 -1.615 -0.619 1.00 93.94 105 VAL A O 1
ATOM 807 N N . ARG A 1 106 ? 4.411 -3.282 0.569 1.00 92.56 106 ARG A N 1
ATOM 808 C CA . ARG A 1 106 ? 5.697 -3.909 0.920 1.00 92.56 106 ARG A CA 1
ATOM 809 C C . ARG A 1 106 ? 6.419 -4.473 -0.302 1.00 92.56 106 ARG A C 1
ATOM 811 O O . ARG A 1 106 ? 7.640 -4.325 -0.379 1.00 92.56 106 ARG A O 1
ATOM 818 N N . ARG A 1 107 ? 5.697 -5.079 -1.247 1.00 91.94 107 ARG A N 1
ATOM 819 C CA . ARG A 1 107 ? 6.241 -5.610 -2.506 1.00 91.94 107 ARG A CA 1
ATOM 820 C C . ARG A 1 107 ? 6.784 -4.497 -3.402 1.00 91.94 107 ARG A C 1
ATOM 822 O O . ARG A 1 107 ? 7.904 -4.599 -3.898 1.00 91.94 107 ARG A O 1
ATOM 829 N N . ASN A 1 108 ? 6.049 -3.404 -3.566 1.00 91.62 108 ASN A N 1
ATOM 830 C CA . ASN A 1 108 ? 6.511 -2.249 -4.339 1.00 91.62 108 ASN A CA 1
ATOM 831 C C . ASN A 1 108 ? 7.777 -1.649 -3.724 1.00 91.62 108 ASN A C 1
ATOM 833 O O . ASN A 1 108 ? 8.769 -1.386 -4.408 1.00 91.62 108 ASN A O 1
ATOM 837 N N . ARG A 1 109 ? 7.789 -1.507 -2.395 1.00 88.56 109 ARG A N 1
ATOM 838 C CA . ARG A 1 109 ? 8.961 -1.021 -1.664 1.00 88.56 109 ARG A CA 1
ATOM 839 C C . ARG A 1 109 ? 10.169 -1.942 -1.830 1.00 88.56 109 ARG A C 1
ATOM 841 O O . ARG A 1 109 ? 11.273 -1.442 -2.046 1.00 88.56 109 ARG A O 1
ATOM 848 N N . SER A 1 110 ? 9.988 -3.260 -1.719 1.00 87.00 110 SER A N 1
ATOM 849 C CA . SER A 1 110 ? 11.090 -4.210 -1.895 1.00 87.00 110 SER A CA 1
ATOM 850 C C . SER A 1 110 ? 11.606 -4.217 -3.331 1.00 87.00 110 SER A C 1
ATOM 852 O O . SER A 1 110 ? 12.813 -4.310 -3.517 1.00 87.00 110 SER A O 1
ATOM 854 N N . THR A 1 111 ? 10.734 -4.019 -4.323 1.00 88.38 111 THR A N 1
ATOM 855 C CA . THR A 1 111 ? 11.111 -3.917 -5.741 1.00 88.38 111 THR A CA 1
ATOM 856 C C . THR A 1 111 ? 12.069 -2.757 -5.988 1.00 88.38 111 THR A C 1
ATOM 858 O O . THR A 1 111 ? 13.009 -2.888 -6.769 1.00 88.38 111 THR A O 1
ATOM 861 N N . PHE A 1 112 ? 11.903 -1.636 -5.283 1.00 85.69 112 PHE A N 1
ATOM 862 C CA . PHE A 1 112 ? 12.807 -0.491 -5.388 1.00 85.69 112 PHE A CA 1
ATOM 863 C C . PHE A 1 112 ? 14.081 -0.568 -4.546 1.00 85.69 112 PHE A C 1
ATOM 865 O O . PHE A 1 112 ? 14.884 0.371 -4.607 1.00 85.69 112 PHE A O 1
ATOM 872 N N . ASN A 1 113 ? 14.251 -1.619 -3.751 1.00 80.31 113 ASN A N 1
ATOM 873 C CA . ASN A 1 113 ? 15.461 -1.849 -2.980 1.00 80.31 113 ASN A CA 1
ATOM 874 C C . ASN A 1 113 ? 16.258 -2.966 -3.649 1.00 80.31 113 ASN A C 1
ATOM 876 O O . ASN A 1 113 ? 15.767 -4.083 -3.799 1.00 80.31 113 ASN A O 1
ATOM 880 N N . ALA A 1 114 ? 17.495 -2.674 -4.035 1.00 70.12 114 ALA A N 1
ATOM 881 C CA . ALA A 1 114 ? 18.440 -3.714 -4.405 1.00 70.12 114 ALA A CA 1
ATOM 882 C C . ALA A 1 114 ? 18.728 -4.592 -3.173 1.00 70.12 114 ALA A C 1
ATOM 884 O O . ALA A 1 114 ? 19.391 -4.150 -2.236 1.00 70.12 114 ALA A O 1
ATOM 885 N N . ASN A 1 115 ? 18.192 -5.813 -3.150 1.00 59.75 115 ASN A N 1
ATOM 886 C CA . ASN A 1 115 ? 18.362 -6.736 -2.019 1.00 59.75 115 ASN A CA 1
ATOM 887 C C . ASN A 1 115 ? 19.401 -7.832 -2.300 1.00 59.75 115 ASN A C 1
ATOM 889 O O . ASN A 1 115 ? 19.709 -8.610 -1.399 1.00 59.75 115 ASN A O 1
ATOM 893 N N . ASP A 1 116 ? 19.929 -7.909 -3.525 1.00 53.84 116 ASP A N 1
ATOM 894 C CA . ASP A 1 116 ? 20.812 -8.990 -3.961 1.00 53.84 116 ASP A CA 1
ATOM 895 C C . ASP A 1 116 ? 22.175 -8.477 -4.452 1.00 53.84 116 ASP A C 1
ATOM 897 O O . ASP A 1 116 ? 22.298 -7.365 -4.964 1.00 53.84 116 ASP A O 1
ATOM 901 N N . ILE A 1 117 ? 23.207 -9.314 -4.330 1.00 49.47 117 ILE A N 1
ATOM 902 C CA . ILE A 1 117 ? 24.633 -8.970 -4.524 1.00 49.47 117 ILE A CA 1
ATOM 903 C C . ILE A 1 117 ? 24.944 -8.525 -5.974 1.00 49.47 117 ILE A C 1
ATOM 905 O O . ILE A 1 117 ? 25.977 -7.909 -6.233 1.00 49.47 117 ILE A O 1
ATOM 909 N N . GLY A 1 118 ? 24.046 -8.811 -6.924 1.00 57.00 118 GLY A N 1
ATOM 910 C CA . GLY A 1 118 ? 24.142 -8.398 -8.330 1.00 57.00 118 GLY A CA 1
ATOM 911 C C . GLY A 1 118 ? 23.218 -7.249 -8.751 1.00 57.00 118 GLY A C 1
ATOM 912 O O . GLY A 1 118 ? 23.264 -6.857 -9.917 1.00 57.00 118 GLY A O 1
ATOM 913 N N . GLN A 1 119 ? 22.376 -6.729 -7.854 1.00 63.38 119 GLN A N 1
ATOM 914 C CA . GLN A 1 119 ? 21.473 -5.614 -8.141 1.00 63.38 119 GLN A CA 1
ATOM 915 C C . GLN A 1 119 ? 22.116 -4.307 -7.683 1.00 63.38 119 GLN A C 1
ATOM 917 O O . GLN A 1 119 ? 22.501 -4.154 -6.527 1.00 63.38 119 GLN A O 1
ATOM 922 N N . TYR A 1 120 ? 22.232 -3.351 -8.599 1.00 67.25 120 TYR A N 1
ATOM 923 C CA . TYR A 1 120 ? 22.780 -2.035 -8.302 1.00 67.25 120 TYR A CA 1
ATOM 924 C C . TYR A 1 120 ? 21.654 -1.003 -8.314 1.00 67.25 120 TYR A C 1
ATOM 926 O O . TYR A 1 120 ? 20.943 -0.871 -9.308 1.00 67.25 120 TYR A O 1
ATOM 934 N N . ASP A 1 121 ? 21.507 -0.243 -7.227 1.00 80.38 121 ASP A N 1
ATOM 935 C CA . ASP A 1 121 ? 20.572 0.892 -7.184 1.00 80.38 121 ASP A CA 1
ATOM 936 C C . ASP A 1 121 ? 21.018 2.023 -8.129 1.00 80.38 121 ASP A C 1
ATOM 938 O O . ASP A 1 121 ? 20.190 2.772 -8.664 1.00 80.38 121 ASP A O 1
ATOM 942 N N . SER A 1 122 ? 22.327 2.105 -8.384 1.00 86.56 122 SER A N 1
ATOM 943 C CA . SER A 1 122 ? 22.917 2.902 -9.451 1.00 86.56 122 SER A CA 1
ATOM 944 C C . SER A 1 122 ? 24.193 2.274 -10.010 1.00 86.56 122 SER A C 1
ATOM 946 O O . SER A 1 122 ? 24.901 1.537 -9.327 1.00 86.56 122 SER A O 1
ATOM 948 N N . THR A 1 123 ? 24.507 2.571 -11.268 1.00 86.75 123 THR A N 1
ATOM 949 C CA . THR A 1 123 ? 25.712 2.089 -11.950 1.00 86.75 123 THR A CA 1
ATOM 950 C C . THR A 1 123 ? 26.384 3.234 -12.703 1.00 86.75 123 THR A C 1
ATOM 952 O O . THR A 1 123 ? 25.704 4.147 -13.168 1.00 86.75 123 THR A O 1
ATOM 955 N N . MET A 1 124 ? 27.713 3.203 -12.795 1.00 88.06 124 MET A N 1
ATOM 956 C CA . MET A 1 124 ? 28.486 4.157 -13.592 1.00 88.06 124 MET A CA 1
ATOM 957 C C . MET A 1 124 ? 28.763 3.541 -14.960 1.00 88.06 124 MET A C 1
ATOM 959 O O . MET A 1 124 ? 29.346 2.460 -15.023 1.00 88.06 124 MET A O 1
ATOM 963 N N . ILE A 1 125 ? 28.358 4.225 -16.027 1.00 86.00 125 ILE A N 1
ATOM 964 C CA . ILE A 1 125 ? 28.634 3.854 -17.423 1.00 86.00 125 ILE A CA 1
ATOM 965 C C . ILE A 1 125 ? 29.107 5.129 -18.115 1.00 86.00 125 ILE A C 1
ATOM 967 O O . ILE A 1 125 ? 28.479 6.173 -17.955 1.00 86.00 125 ILE A O 1
ATOM 971 N N . ASP A 1 126 ? 30.263 5.077 -18.777 1.00 85.38 126 ASP A N 1
ATOM 972 C CA . ASP A 1 126 ? 30.877 6.220 -19.471 1.00 85.38 126 ASP A CA 1
ATOM 973 C C . ASP A 1 126 ? 30.972 7.515 -18.645 1.00 85.38 126 ASP A C 1
ATOM 975 O O . ASP A 1 126 ? 30.841 8.632 -19.141 1.00 85.38 126 ASP A O 1
ATOM 979 N N . GLY A 1 127 ? 31.212 7.377 -17.338 1.00 86.00 127 GLY A N 1
ATOM 980 C CA . GLY A 1 127 ? 31.342 8.513 -16.422 1.00 86.00 127 GLY A CA 1
ATOM 981 C C . GLY A 1 127 ? 30.017 9.149 -15.983 1.00 86.00 127 GLY A C 1
ATOM 982 O O . GLY A 1 127 ? 30.047 10.045 -15.139 1.00 86.00 127 GLY A O 1
ATOM 983 N N . ALA A 1 128 ? 28.871 8.669 -16.471 1.00 87.75 128 ALA A N 1
ATOM 984 C CA . ALA A 1 128 ? 27.543 9.070 -16.018 1.00 87.75 128 ALA A CA 1
ATOM 985 C C . ALA A 1 128 ? 26.953 8.048 -15.029 1.00 87.75 128 ALA A C 1
ATOM 987 O O . ALA A 1 128 ? 27.138 6.835 -15.162 1.00 87.75 128 ALA A O 1
ATOM 988 N N . MET A 1 129 ? 26.238 8.545 -14.014 1.00 90.00 129 MET A N 1
ATOM 989 C CA . MET A 1 129 ? 25.556 7.711 -13.022 1.00 90.00 129 MET A CA 1
ATOM 990 C C . MET A 1 129 ? 24.118 7.445 -13.462 1.00 90.00 129 MET A C 1
ATOM 992 O O . MET A 1 129 ? 23.320 8.371 -13.588 1.00 90.00 129 MET A O 1
ATOM 996 N N . TYR A 1 130 ? 23.768 6.174 -13.627 1.00 90.25 130 TYR A N 1
ATOM 997 C CA . TYR A 1 130 ? 22.419 5.740 -13.976 1.00 90.25 130 TYR A CA 1
ATOM 998 C C . TYR A 1 130 ? 21.746 5.103 -12.772 1.00 90.25 130 TYR A C 1
ATOM 1000 O O . TYR A 1 130 ? 22.320 4.221 -12.138 1.00 90.25 130 TYR A O 1
ATOM 1008 N N . HIS A 1 131 ? 20.517 5.520 -12.475 1.00 90.56 131 HIS A N 1
ATOM 1009 C CA . HIS A 1 131 ? 19.704 4.941 -11.405 1.00 90.56 131 HIS A CA 1
ATOM 1010 C C . HIS A 1 131 ? 18.786 3.839 -11.930 1.00 90.56 131 HIS A C 1
ATOM 1012 O O . HIS A 1 131 ? 18.275 3.923 -13.051 1.00 90.56 131 HIS A O 1
ATOM 1018 N N . ARG A 1 132 ? 18.544 2.827 -11.093 1.00 90.56 132 ARG A N 1
ATOM 1019 C CA . ARG A 1 132 ? 17.602 1.740 -11.373 1.00 90.56 132 ARG A CA 1
ATOM 1020 C C . ARG A 1 132 ? 16.158 2.231 -11.281 1.00 90.56 132 ARG A C 1
ATOM 1022 O O . ARG A 1 132 ? 15.740 2.748 -10.241 1.00 90.56 132 ARG A O 1
ATOM 1029 N N . LEU A 1 133 ? 15.394 2.016 -12.342 1.00 93.81 133 LEU A N 1
ATOM 1030 C CA . LEU A 1 133 ? 13.964 2.291 -12.457 1.00 93.81 133 LEU A CA 1
ATOM 1031 C C . LEU A 1 133 ? 13.290 0.971 -12.864 1.00 93.81 133 LEU A C 1
ATOM 1033 O O . LEU A 1 133 ? 13.247 0.666 -14.048 1.00 93.81 133 LEU A O 1
ATOM 1037 N N . PRO A 1 134 ? 12.894 0.115 -11.908 1.00 93.06 134 PRO A N 1
ATOM 1038 C CA . PRO A 1 134 ? 12.300 -1.180 -12.217 1.00 93.06 134 PRO A CA 1
ATOM 1039 C C . PRO A 1 134 ? 10.800 -1.050 -12.487 1.00 93.06 134 PRO A C 1
ATOM 1041 O O . PRO A 1 134 ? 10.140 -0.191 -11.907 1.00 93.06 134 PRO A O 1
ATOM 1044 N N . ARG A 1 135 ? 10.245 -1.957 -13.293 1.00 92.50 135 ARG A N 1
ATOM 1045 C CA . ARG A 1 135 ? 8.793 -2.087 -13.441 1.00 92.50 135 ARG A CA 1
ATOM 1046 C C . ARG A 1 135 ? 8.153 -2.435 -12.093 1.00 92.50 135 ARG A C 1
ATOM 1048 O O . ARG A 1 135 ? 8.664 -3.291 -11.371 1.00 92.50 135 ARG A O 1
ATOM 1055 N N . LEU A 1 136 ? 7.038 -1.784 -11.772 1.00 91.69 136 LEU A N 1
ATOM 1056 C CA . LEU A 1 136 ? 6.194 -2.157 -10.638 1.00 91.69 136 LEU A CA 1
ATOM 1057 C C . LEU A 1 136 ? 5.027 -3.022 -11.101 1.00 91.69 136 LEU A C 1
ATOM 1059 O O . LEU A 1 136 ? 4.479 -2.809 -12.184 1.00 91.69 136 LEU A O 1
ATOM 1063 N N . ASP A 1 137 ? 4.640 -3.953 -10.237 1.00 86.25 137 ASP A N 1
ATOM 1064 C CA . ASP A 1 137 ? 3.474 -4.804 -10.419 1.00 86.25 137 ASP A CA 1
ATOM 1065 C C . ASP A 1 137 ? 2.589 -4.719 -9.173 1.00 86.25 137 ASP A C 1
ATOM 1067 O O . ASP A 1 137 ? 3.092 -4.737 -8.047 1.00 86.25 137 ASP A O 1
ATOM 1071 N N . MET A 1 138 ? 1.281 -4.593 -9.375 1.00 83.56 138 MET A N 1
ATOM 1072 C CA . MET A 1 138 ? 0.292 -4.410 -8.309 1.00 83.56 138 MET A CA 1
ATOM 1073 C C . MET A 1 138 ? -0.925 -5.285 -8.579 1.00 83.56 138 MET A C 1
ATOM 1075 O O . MET A 1 138 ? -1.260 -5.541 -9.731 1.00 83.56 138 MET A O 1
ATOM 1079 N N . SER A 1 139 ? -1.585 -5.741 -7.515 1.00 84.56 139 SER A N 1
ATOM 1080 C CA . SER A 1 139 ? -2.777 -6.588 -7.633 1.00 84.56 139 SER A CA 1
ATOM 1081 C C . SER A 1 139 ? -4.048 -5.816 -7.996 1.00 84.56 139 SER A C 1
ATOM 1083 O O . SER A 1 139 ? -5.022 -6.429 -8.423 1.00 84.56 139 SER A O 1
ATOM 1085 N N . PHE A 1 140 ? -4.026 -4.489 -7.861 1.00 85.25 140 PHE A N 1
ATOM 1086 C CA . PHE A 1 140 ? -5.153 -3.605 -8.149 1.00 85.25 140 PHE A CA 1
ATOM 1087 C C . PHE A 1 140 ? -4.980 -2.928 -9.514 1.00 85.25 140 PHE A C 1
ATOM 1089 O O . PHE A 1 140 ? -3.892 -2.465 -9.849 1.00 85.25 140 PHE A O 1
ATOM 1096 N N . ASP A 1 141 ? -6.050 -2.795 -10.290 1.00 87.12 141 ASP A N 1
ATOM 1097 C CA . ASP A 1 141 ? -6.026 -2.026 -11.548 1.00 87.12 141 ASP A CA 1
ATOM 1098 C C . ASP A 1 141 ? -6.581 -0.600 -11.374 1.00 87.12 141 ASP A C 1
ATOM 1100 O O . ASP A 1 141 ? -6.189 0.352 -12.079 1.00 87.12 141 ASP A O 1
ATOM 1104 N N . ASP A 1 142 ? -7.476 -0.441 -10.398 1.00 91.06 142 ASP A N 1
ATOM 1105 C CA . ASP A 1 142 ? -8.083 0.820 -9.997 1.00 91.06 142 ASP A CA 1
ATOM 1106 C C . ASP A 1 142 ? -7.511 1.291 -8.645 1.00 91.06 142 ASP A C 1
ATOM 1108 O O . ASP A 1 142 ? -7.638 0.579 -7.649 1.00 91.06 142 ASP A O 1
ATOM 1112 N N . PRO A 1 143 ? -6.920 2.501 -8.559 1.00 88.81 143 PRO A N 1
ATOM 1113 C CA . PRO A 1 143 ? -6.500 3.101 -7.291 1.00 88.81 143 PRO A CA 1
ATOM 1114 C C . PRO A 1 143 ? -7.625 3.266 -6.259 1.00 88.81 143 PRO A C 1
ATOM 1116 O O . PRO A 1 143 ? -7.337 3.437 -5.076 1.00 88.81 143 PRO A O 1
ATOM 1119 N N . GLY A 1 144 ? -8.892 3.254 -6.690 1.00 90.75 144 GLY A N 1
ATOM 1120 C CA . GLY A 1 144 ? -10.052 3.322 -5.803 1.00 90.75 144 GLY A CA 1
ATOM 1121 C C . GLY A 1 144 ? -10.257 2.067 -4.953 1.00 90.75 144 GLY A C 1
ATOM 1122 O O . GLY A 1 144 ? -10.613 2.194 -3.786 1.00 90.75 144 GLY A O 1
ATOM 1123 N N . GLU A 1 145 ? -9.984 0.877 -5.493 1.00 90.31 145 GLU A N 1
ATOM 1124 C CA . GLU A 1 145 ? -10.166 -0.408 -4.798 1.00 90.31 145 GLU A CA 1
ATOM 1125 C C . GLU A 1 145 ? -9.375 -0.516 -3.483 1.00 90.31 145 GLU A C 1
ATOM 1127 O O . GLU A 1 145 ? -9.977 -0.800 -2.449 1.00 90.31 145 GLU A O 1
ATOM 1132 N N . PRO A 1 146 ? -8.059 -0.237 -3.439 1.00 89.06 146 PRO A N 1
ATOM 1133 C CA . PRO A 1 146 ? -7.329 -0.293 -2.178 1.00 89.06 146 PRO A CA 1
ATOM 1134 C C . PRO A 1 146 ? -7.744 0.824 -1.208 1.00 89.06 146 PRO A C 1
ATOM 1136 O O . PRO A 1 146 ? -7.513 0.702 -0.009 1.00 89.06 146 PRO A O 1
ATOM 1139 N N . ALA A 1 147 ? -8.363 1.906 -1.694 1.00 89.38 147 ALA A N 1
ATOM 1140 C CA . ALA A 1 147 ? -8.829 3.015 -0.865 1.00 89.38 147 ALA A CA 1
ATOM 1141 C C . ALA A 1 147 ? -10.200 2.762 -0.211 1.00 89.38 147 ALA A C 1
ATOM 1143 O O . ALA A 1 147 ? -10.573 3.501 0.703 1.00 89.38 147 ALA A O 1
ATOM 1144 N N . THR A 1 148 ? -10.953 1.733 -0.626 1.00 89.38 148 THR A N 1
ATOM 1145 C CA . THR A 1 148 ? -12.238 1.361 -0.006 1.00 89.38 148 THR A CA 1
ATOM 1146 C C . THR A 1 148 ? -12.046 0.576 1.292 1.00 89.38 148 THR A C 1
ATOM 1148 O O . THR A 1 148 ? -12.584 -0.516 1.452 1.00 89.38 148 THR A O 1
ATOM 1151 N N . LEU A 1 149 ? -11.272 1.133 2.222 1.00 90.00 149 LEU A N 1
ATOM 1152 C CA . LEU A 1 149 ? -11.114 0.572 3.558 1.00 90.00 149 LEU A CA 1
ATOM 1153 C C . LEU A 1 149 ? -12.370 0.841 4.395 1.00 90.00 149 LEU A C 1
ATOM 1155 O O . LEU A 1 149 ? -12.985 1.912 4.316 1.00 90.00 149 LEU A O 1
ATOM 1159 N N . SER A 1 150 ? -12.752 -0.141 5.202 1.00 88.94 150 SER A N 1
ATOM 1160 C CA . SER A 1 150 ? -13.825 -0.019 6.183 1.00 88.94 150 SER A CA 1
ATOM 1161 C C . SER A 1 150 ? -13.509 1.046 7.241 1.00 88.94 150 SER A C 1
ATOM 1163 O O . SER A 1 150 ? -12.360 1.432 7.464 1.00 88.94 150 SER A O 1
ATOM 1165 N N . LYS A 1 151 ? -14.551 1.549 7.916 1.00 89.75 151 LYS A N 1
ATOM 1166 C CA . LYS A 1 151 ? -14.413 2.611 8.937 1.00 89.75 151 LYS A CA 1
ATOM 1167 C C . LYS A 1 151 ? -13.683 2.129 10.191 1.00 89.75 151 LYS A C 1
ATOM 1169 O O . LYS A 1 151 ? -13.289 2.937 11.023 1.00 89.75 151 LYS A O 1
ATOM 1174 N N . GLU A 1 152 ? -13.576 0.817 10.337 1.00 88.19 152 GLU A N 1
ATOM 1175 C CA . GLU A 1 152 ? -12.849 0.104 11.371 1.00 88.19 152 GLU A CA 1
ATOM 1176 C C . GLU A 1 152 ? -11.332 0.261 11.218 1.00 88.19 152 GLU A C 1
ATOM 1178 O O . GLU A 1 152 ? -10.607 0.160 12.206 1.00 88.19 152 GLU A O 1
ATOM 1183 N N . VAL A 1 153 ? -10.844 0.519 10.001 1.00 91.50 153 VAL A N 1
ATOM 1184 C CA . VAL A 1 153 ? -9.422 0.714 9.730 1.00 91.50 153 VAL A CA 1
ATOM 1185 C C . VAL A 1 153 ? -9.070 2.184 9.942 1.00 91.50 153 VAL A C 1
ATOM 1187 O O . VAL A 1 153 ? -9.487 3.055 9.182 1.00 91.50 153 VAL A O 1
ATOM 1190 N N . ASP A 1 154 ? -8.263 2.461 10.967 1.00 91.81 154 ASP A N 1
ATOM 1191 C CA . ASP A 1 154 ? -7.767 3.809 11.276 1.00 91.81 154 ASP A CA 1
ATOM 1192 C C . ASP A 1 154 ? -6.601 4.204 10.352 1.00 91.81 154 ASP A C 1
ATOM 1194 O O . ASP A 1 154 ? -5.456 4.366 10.771 1.00 91.81 154 ASP A O 1
ATOM 1198 N N . VAL A 1 155 ? -6.886 4.272 9.049 1.00 92.62 155 VAL A N 1
ATOM 1199 C CA . VAL A 1 155 ? -5.955 4.713 8.006 1.00 92.62 155 VAL A CA 1
ATOM 1200 C C . VAL A 1 155 ? -6.681 5.682 7.085 1.00 92.62 155 VAL A C 1
ATOM 1202 O O . VAL A 1 155 ? -7.823 5.464 6.682 1.00 92.62 155 VAL A O 1
ATOM 1205 N N . ASN A 1 156 ? -6.010 6.771 6.722 1.00 93.94 156 ASN A N 1
ATOM 1206 C CA . ASN A 1 156 ? -6.574 7.763 5.822 1.00 93.94 156 ASN A CA 1
ATOM 1207 C C . ASN A 1 156 ? -6.707 7.195 4.397 1.00 93.94 156 ASN A C 1
ATOM 1209 O O . ASN A 1 156 ? -5.723 7.057 3.670 1.00 93.94 156 ASN A O 1
ATOM 1213 N N . ALA A 1 157 ? -7.943 6.925 3.974 1.00 92.56 157 ALA A N 1
ATOM 1214 C CA . ALA A 1 157 ? -8.258 6.435 2.630 1.00 92.56 157 ALA A CA 1
ATOM 1215 C C . ALA A 1 157 ? -7.724 7.344 1.505 1.00 92.56 157 ALA A C 1
ATOM 1217 O O . ALA A 1 157 ? -7.391 6.860 0.424 1.00 92.56 157 ALA A O 1
ATOM 1218 N N . GLY A 1 158 ? -7.596 8.654 1.753 1.00 94.19 158 GLY A N 1
ATOM 1219 C CA . GLY A 1 158 ? -6.996 9.590 0.802 1.00 94.19 158 GLY A CA 1
ATOM 1220 C C . GLY A 1 158 ? -5.510 9.324 0.563 1.00 94.19 158 GLY A C 1
ATOM 1221 O O . GLY A 1 158 ? -5.058 9.402 -0.579 1.00 94.19 158 GLY A O 1
ATOM 1222 N N . ASP A 1 159 ? -4.771 8.943 1.605 1.00 94.75 159 ASP A N 1
ATOM 1223 C CA . ASP A 1 159 ? -3.343 8.625 1.505 1.00 94.75 159 ASP A CA 1
ATOM 1224 C C . ASP A 1 159 ? -3.135 7.291 0.776 1.00 94.75 159 ASP A C 1
ATOM 1226 O O . ASP A 1 159 ? -2.227 7.162 -0.048 1.00 94.75 159 ASP A O 1
ATOM 1230 N N . VAL A 1 160 ? -4.034 6.325 1.002 1.00 95.50 160 VAL A N 1
ATOM 1231 C CA . VAL A 1 160 ? -4.064 5.057 0.259 1.00 95.50 160 VAL A CA 1
ATOM 1232 C C . VAL A 1 160 ? -4.324 5.314 -1.225 1.00 95.50 160 VAL A C 1
ATOM 1234 O O . VAL A 1 160 ? -3.553 4.868 -2.076 1.00 95.50 160 VAL A O 1
ATOM 1237 N N . TYR A 1 161 ? -5.371 6.080 -1.544 1.00 96.06 161 TYR A N 1
ATOM 1238 C CA . TYR A 1 161 ? -5.703 6.440 -2.922 1.00 96.06 161 TYR A CA 1
ATOM 1239 C C . TYR A 1 161 ? -4.533 7.147 -3.610 1.00 96.06 161 TYR A C 1
ATOM 1241 O O . TYR A 1 161 ? -4.147 6.779 -4.719 1.00 96.06 161 TYR A O 1
ATOM 1249 N N . HIS A 1 162 ? -3.941 8.139 -2.940 1.00 96.06 162 HIS A N 1
ATOM 1250 C CA . HIS A 1 162 ? -2.801 8.882 -3.461 1.00 96.06 162 HIS A CA 1
ATOM 1251 C C . HIS A 1 162 ? -1.624 7.950 -3.767 1.00 96.06 162 HIS A C 1
ATOM 1253 O O . HIS A 1 162 ? -1.088 7.992 -4.871 1.00 96.06 162 HIS A O 1
ATOM 1259 N N . TYR A 1 163 ? -1.274 7.051 -2.842 1.00 96.56 163 TYR A N 1
ATOM 1260 C CA . TYR A 1 163 ? -0.201 6.079 -3.042 1.00 96.56 163 TYR A CA 1
ATOM 1261 C C . TYR A 1 163 ? -0.410 5.230 -4.304 1.00 96.56 163 TYR A C 1
ATOM 1263 O O . TYR A 1 163 ? 0.461 5.189 -5.177 1.00 96.56 163 TYR A O 1
ATOM 1271 N N . PHE A 1 164 ? -1.567 4.574 -4.442 1.00 96.31 164 PHE A N 1
ATOM 1272 C CA . PHE A 1 164 ? -1.820 3.703 -5.595 1.00 96.31 164 PHE A CA 1
ATOM 1273 C C . PHE A 1 164 ? -2.013 4.483 -6.894 1.00 96.31 164 PHE A C 1
ATOM 1275 O O . PHE A 1 164 ? -1.648 3.992 -7.963 1.00 96.31 164 PHE A O 1
ATOM 1282 N N . HIS A 1 165 ? -2.508 5.718 -6.822 1.00 96.12 165 HIS A N 1
ATOM 1283 C CA . HIS A 1 165 ? -2.540 6.612 -7.971 1.00 96.12 165 HIS A CA 1
ATOM 1284 C C . HIS A 1 165 ? -1.122 6.953 -8.455 1.00 96.12 165 HIS A C 1
ATOM 1286 O O . HIS A 1 165 ? -0.846 6.867 -9.653 1.00 96.12 165 HIS A O 1
ATOM 1292 N N . THR A 1 166 ? -0.199 7.261 -7.541 1.00 96.75 166 THR A N 1
ATOM 1293 C CA . THR A 1 166 ? 1.210 7.522 -7.869 1.00 96.75 166 THR A CA 1
ATOM 1294 C C . THR A 1 166 ? 1.899 6.270 -8.421 1.00 96.75 166 THR A C 1
ATOM 1296 O O . THR A 1 166 ? 2.631 6.369 -9.407 1.00 96.75 166 THR A O 1
ATOM 1299 N N . VAL A 1 167 ? 1.625 5.079 -7.871 1.00 96.31 167 VAL A N 1
ATOM 1300 C CA . VAL A 1 167 ? 2.120 3.798 -8.419 1.00 96.31 167 VAL A CA 1
ATOM 1301 C C . VAL A 1 167 ? 1.613 3.566 -9.844 1.00 96.31 167 VAL A C 1
ATOM 1303 O O . VAL A 1 167 ? 2.404 3.235 -10.729 1.00 96.31 167 VAL A O 1
ATOM 1306 N N . LYS A 1 168 ? 0.321 3.793 -10.099 1.00 96.00 168 LYS A N 1
ATOM 1307 C CA . LYS A 1 168 ? -0.260 3.680 -11.442 1.00 96.00 168 LYS A CA 1
ATOM 1308 C C . LYS A 1 168 ? 0.397 4.652 -12.418 1.00 96.00 168 LYS A C 1
ATOM 1310 O O . LYS A 1 168 ? 0.847 4.241 -13.482 1.00 96.00 168 LYS A O 1
ATOM 1315 N N . LYS A 1 169 ? 0.550 5.917 -12.019 1.00 96.94 169 LYS A N 1
ATOM 1316 C CA . LYS A 1 169 ? 1.249 6.932 -12.816 1.00 96.94 169 LYS A CA 1
ATOM 1317 C C . LYS A 1 169 ? 2.698 6.533 -13.106 1.00 96.94 169 LYS A C 1
ATOM 1319 O O . LYS A 1 169 ? 3.175 6.749 -14.214 1.00 96.94 169 LYS A O 1
ATOM 1324 N N . TYR A 1 170 ? 3.401 5.939 -12.141 1.00 97.12 170 TYR A N 1
ATOM 1325 C CA . TYR A 1 170 ? 4.747 5.408 -12.356 1.00 97.12 170 TYR A CA 1
ATOM 1326 C C . TYR A 1 170 ? 4.760 4.311 -13.421 1.00 97.12 170 TYR A C 1
ATOM 1328 O O . TYR A 1 170 ? 5.602 4.361 -14.312 1.00 97.12 170 TYR A O 1
ATOM 1336 N N . ARG A 1 171 ? 3.825 3.356 -13.356 1.00 95.94 171 ARG A N 1
ATOM 1337 C CA . ARG A 1 171 ? 3.704 2.267 -14.335 1.00 95.94 171 ARG A CA 1
ATOM 1338 C C . ARG A 1 171 ? 3.439 2.802 -15.742 1.00 95.94 171 ARG A C 1
ATOM 1340 O O . ARG A 1 171 ? 4.164 2.448 -16.662 1.00 95.94 171 ARG A O 1
ATOM 1347 N N . ASP A 1 172 ? 2.485 3.716 -15.882 1.00 96.00 172 ASP A N 1
ATOM 1348 C CA . ASP A 1 172 ? 2.135 4.298 -17.181 1.00 96.00 172 ASP A CA 1
ATOM 1349 C C . ASP A 1 172 ? 3.322 5.081 -17.784 1.00 96.00 172 ASP A C 1
ATOM 1351 O O . ASP A 1 172 ? 3.632 4.954 -18.971 1.00 96.00 172 ASP A O 1
ATOM 1355 N N . THR A 1 173 ? 4.046 5.852 -16.961 1.00 97.56 173 THR A N 1
ATOM 1356 C CA . THR A 1 173 ? 5.273 6.548 -17.388 1.00 97.56 173 THR A CA 1
ATOM 1357 C C . THR A 1 173 ? 6.399 5.564 -17.714 1.00 97.56 173 THR A C 1
ATOM 1359 O O . THR A 1 173 ? 7.177 5.810 -18.633 1.00 97.56 173 THR A O 1
ATOM 1362 N N . TYR A 1 174 ? 6.497 4.448 -16.986 1.00 97.00 174 TYR A N 1
ATOM 1363 C CA . TYR A 1 174 ? 7.507 3.418 -17.213 1.00 97.00 174 TYR A CA 1
ATOM 1364 C C . TYR A 1 174 ? 7.288 2.737 -18.559 1.00 97.00 174 TYR A C 1
ATOM 1366 O O . TYR A 1 174 ? 8.216 2.668 -19.357 1.00 97.00 174 TYR A O 1
ATOM 1374 N N . ASP A 1 175 ? 6.057 2.316 -18.844 1.00 96.19 175 ASP A N 1
ATOM 1375 C CA . ASP A 1 175 ? 5.699 1.676 -20.110 1.00 96.19 175 ASP A CA 1
ATOM 1376 C C . ASP A 1 175 ? 5.949 2.628 -21.292 1.00 96.19 175 ASP A C 1
ATOM 1378 O O . ASP A 1 175 ? 6.493 2.227 -22.324 1.00 96.19 175 ASP A O 1
ATOM 1382 N N . LYS A 1 176 ? 5.654 3.924 -21.116 1.00 97.44 176 LYS A N 1
ATOM 1383 C CA . LYS A 1 176 ? 6.002 4.956 -22.099 1.00 97.44 176 LYS A CA 1
ATOM 1384 C C . LYS A 1 176 ? 7.519 5.092 -22.289 1.00 97.44 176 LYS A C 1
ATOM 1386 O O . LYS A 1 176 ? 7.979 5.165 -23.424 1.00 97.44 176 LYS A O 1
ATOM 1391 N N . ALA A 1 177 ? 8.295 5.103 -21.205 1.00 97.12 177 ALA A N 1
ATOM 1392 C CA . ALA A 1 177 ? 9.754 5.193 -21.264 1.00 97.12 177 ALA A CA 1
ATOM 1393 C C . ALA A 1 177 ? 10.386 3.966 -21.929 1.00 97.12 177 ALA A C 1
ATOM 1395 O O . ALA A 1 177 ? 11.319 4.115 -22.711 1.00 97.12 177 ALA A O 1
ATOM 1396 N N . VAL A 1 178 ? 9.867 2.765 -21.656 1.00 96.62 178 VAL A N 1
ATOM 1397 C CA . VAL A 1 178 ? 10.272 1.528 -22.337 1.00 96.62 178 VAL A CA 1
ATOM 1398 C C . VAL A 1 178 ? 10.001 1.643 -23.832 1.00 96.62 178 VAL A C 1
ATOM 1400 O O . VAL A 1 178 ? 10.882 1.340 -24.632 1.00 96.62 178 VAL A O 1
ATOM 1403 N N . HIS A 1 179 ? 8.810 2.109 -24.212 1.00 96.12 179 HIS A N 1
ATOM 1404 C CA . HIS A 1 179 ? 8.453 2.272 -25.615 1.00 96.12 179 HIS A CA 1
ATOM 1405 C C . HIS A 1 179 ? 9.369 3.275 -26.328 1.00 96.12 179 HIS A C 1
ATOM 1407 O O . HIS A 1 179 ? 9.955 2.935 -27.353 1.00 96.12 179 HIS A O 1
ATOM 1413 N N . GLU A 1 180 ? 9.559 4.474 -25.779 1.00 95.94 180 GLU A N 1
ATOM 1414 C CA . GLU A 1 180 ? 10.434 5.482 -26.392 1.00 95.94 180 GLU A CA 1
ATOM 1415 C C . GLU A 1 180 ? 11.893 5.012 -26.450 1.00 95.94 180 GLU A C 1
ATOM 1417 O O . GLU A 1 180 ? 12.529 5.128 -27.494 1.00 95.94 180 GLU A O 1
ATOM 1422 N N . LEU A 1 181 ? 12.404 4.380 -25.388 1.00 95.19 181 LEU A N 1
ATOM 1423 C CA . LEU A 1 181 ? 13.754 3.818 -25.401 1.00 95.19 181 LEU A CA 1
ATOM 1424 C C . LEU A 1 181 ? 13.895 2.688 -26.426 1.00 95.19 181 LEU A C 1
ATOM 1426 O O . LEU A 1 181 ? 14.935 2.575 -27.065 1.00 95.19 181 LEU A O 1
ATOM 1430 N N . SER A 1 182 ? 12.859 1.867 -26.617 1.00 93.94 182 SER A N 1
ATOM 1431 C CA . SER A 1 182 ? 12.871 0.833 -27.653 1.00 93.94 182 SER A CA 1
ATOM 1432 C C . SER A 1 182 ? 12.979 1.439 -29.055 1.00 93.94 182 SER A C 1
ATOM 1434 O O . SER A 1 182 ? 13.747 0.938 -29.872 1.00 93.94 182 SER A O 1
ATOM 1436 N N . MET A 1 183 ? 12.304 2.565 -29.309 1.00 93.31 183 MET A N 1
ATOM 1437 C CA . MET A 1 183 ? 12.444 3.299 -30.567 1.00 93.31 183 MET A CA 1
ATOM 1438 C C . MET A 1 183 ? 13.859 3.871 -30.723 1.00 93.31 183 MET A C 1
ATOM 1440 O O . MET A 1 183 ? 14.468 3.662 -31.766 1.00 93.31 183 MET A O 1
ATOM 1444 N N . CYS A 1 184 ? 14.430 4.476 -29.673 1.00 92.69 184 CYS A N 1
ATOM 1445 C CA . CYS A 1 184 ? 15.819 4.956 -29.685 1.00 92.69 184 CYS A CA 1
ATOM 1446 C C . CYS A 1 184 ? 16.831 3.836 -29.982 1.00 92.69 184 CYS A C 1
ATOM 1448 O O . CYS A 1 184 ? 17.789 4.054 -30.720 1.00 92.69 184 CYS A O 1
ATOM 1450 N N . ILE A 1 185 ? 16.635 2.635 -29.422 1.00 91.94 185 ILE A N 1
ATOM 1451 C CA . ILE A 1 185 ? 17.505 1.477 -29.689 1.00 91.94 185 ILE A CA 1
ATOM 1452 C C . ILE A 1 185 ? 17.423 1.077 -31.165 1.00 91.94 185 ILE A C 1
ATOM 1454 O O . ILE A 1 185 ? 18.459 0.835 -31.777 1.00 91.94 185 ILE A O 1
ATOM 1458 N N . LEU A 1 186 ? 16.214 1.022 -31.734 1.00 90.12 186 LEU A N 1
ATOM 1459 C CA . LEU A 1 186 ? 16.009 0.671 -33.143 1.00 90.12 186 LEU A CA 1
ATOM 1460 C C . LEU A 1 186 ? 16.586 1.722 -34.099 1.00 90.12 186 LEU A C 1
ATOM 1462 O O . LEU A 1 186 ? 17.107 1.358 -35.145 1.00 90.12 186 LEU A O 1
ATOM 1466 N N . GLU A 1 187 ? 16.501 3.009 -33.759 1.00 89.00 187 GLU A N 1
ATOM 1467 C CA . GLU A 1 187 ? 16.998 4.099 -34.609 1.00 89.00 187 GLU A CA 1
ATOM 1468 C C . GLU A 1 187 ? 18.528 4.222 -34.603 1.00 89.00 187 GLU A C 1
ATOM 1470 O O . GLU A 1 187 ? 19.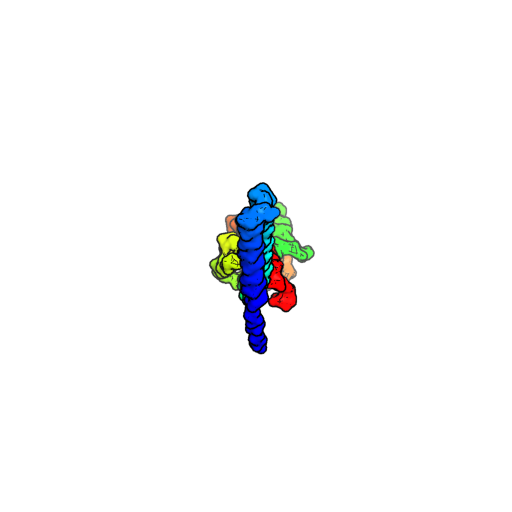124 4.550 -35.628 1.00 89.00 187 GLU A O 1
ATOM 1475 N N . ASN A 1 188 ? 19.172 3.968 -33.460 1.00 84.00 188 ASN A N 1
ATOM 1476 C CA . ASN A 1 188 ? 20.617 4.150 -33.304 1.00 84.00 188 ASN A CA 1
ATOM 1477 C C . ASN A 1 188 ? 21.443 2.898 -33.645 1.00 84.00 188 ASN A C 1
ATOM 1479 O O . ASN A 1 188 ? 22.669 2.991 -33.754 1.00 84.00 188 ASN A O 1
ATOM 1483 N N . HIS A 1 189 ? 20.811 1.731 -33.818 1.00 74.62 189 HIS A N 1
ATOM 1484 C CA . HIS A 1 189 ? 21.529 0.471 -33.993 1.00 74.62 189 HIS A CA 1
ATOM 1485 C C . HIS A 1 189 ? 20.909 -0.464 -35.040 1.00 74.62 189 HIS A C 1
ATOM 1487 O O . HIS A 1 189 ? 20.107 -1.334 -34.712 1.00 74.62 189 HIS A O 1
ATOM 1493 N N . ASP A 1 190 ? 21.408 -0.372 -36.276 1.00 65.12 190 ASP A N 1
ATOM 1494 C CA . ASP A 1 190 ? 21.152 -1.366 -37.334 1.00 65.12 190 ASP A CA 1
ATOM 1495 C C . ASP A 1 190 ? 22.081 -2.602 -37.236 1.00 65.12 190 ASP A C 1
ATOM 1497 O O . ASP A 1 190 ? 21.740 -3.680 -37.719 1.00 65.12 190 ASP A O 1
ATOM 1501 N N . ASP A 1 191 ? 23.254 -2.461 -36.598 1.00 64.44 191 ASP A N 1
ATOM 1502 C CA . ASP A 1 191 ? 24.337 -3.466 -36.609 1.00 64.44 191 ASP A CA 1
ATOM 1503 C C . ASP A 1 191 ? 24.511 -4.243 -35.289 1.00 64.44 191 ASP A C 1
ATOM 1505 O O . ASP A 1 191 ? 25.322 -5.176 -35.214 1.00 64.44 191 ASP A O 1
ATOM 1509 N N . LEU A 1 192 ? 23.794 -3.877 -34.220 1.00 66.06 192 LEU A N 1
ATOM 1510 C CA . LEU A 1 192 ? 23.857 -4.656 -32.984 1.00 66.06 192 LEU A CA 1
ATOM 1511 C C . LEU A 1 192 ? 23.179 -6.018 -33.204 1.00 66.06 192 LEU A C 1
ATOM 1513 O O . LEU A 1 192 ? 22.158 -6.096 -33.885 1.00 66.06 192 LEU A O 1
ATOM 1517 N N . PRO A 1 193 ? 23.655 -7.107 -32.568 1.00 65.00 193 PRO A N 1
ATOM 1518 C CA . PRO A 1 193 ? 22.960 -8.396 -32.555 1.00 65.00 193 PRO A CA 1
ATOM 1519 C C . PRO A 1 193 ? 21.710 -8.350 -31.651 1.00 65.00 193 PRO A C 1
ATOM 1521 O O . PRO A 1 193 ? 21.405 -9.304 -30.929 1.00 65.00 193 PRO A O 1
ATOM 1524 N N . ILE A 1 194 ? 21.022 -7.209 -31.631 1.00 70.50 194 ILE A N 1
ATOM 1525 C CA . ILE A 1 194 ? 19.746 -7.008 -30.976 1.00 70.50 194 ILE A CA 1
ATOM 1526 C C . ILE A 1 194 ? 18.698 -7.427 -31.993 1.00 70.50 194 ILE A C 1
ATOM 1528 O O . ILE A 1 194 ? 18.417 -6.742 -32.969 1.00 70.50 194 ILE A O 1
ATOM 1532 N N . ASP A 1 195 ? 18.162 -8.615 -31.761 1.00 74.19 195 ASP A N 1
ATOM 1533 C CA . ASP A 1 195 ? 16.962 -9.081 -32.429 1.00 74.19 195 ASP A CA 1
ATOM 1534 C C . ASP A 1 195 ? 15.860 -8.022 -32.264 1.00 74.19 195 ASP A C 1
ATOM 1536 O O . ASP A 1 195 ? 15.561 -7.630 -31.132 1.00 74.19 195 ASP A O 1
ATOM 1540 N N . THR A 1 196 ? 15.282 -7.552 -33.373 1.00 74.81 196 THR A N 1
ATOM 1541 C CA . THR A 1 196 ? 14.190 -6.565 -33.382 1.00 74.81 196 THR A CA 1
ATOM 1542 C C . THR A 1 196 ? 13.031 -7.022 -32.495 1.00 74.81 196 THR A C 1
ATOM 1544 O O . THR A 1 196 ? 12.391 -6.201 -31.838 1.00 74.81 196 THR A O 1
ATOM 1547 N N . ASP A 1 197 ? 12.824 -8.339 -32.390 1.00 79.19 197 ASP A N 1
ATOM 1548 C CA . ASP A 1 197 ? 11.789 -8.941 -31.549 1.00 79.19 197 ASP A CA 1
ATOM 1549 C C . ASP A 1 197 ? 12.084 -8.798 -30.039 1.00 79.19 197 ASP A C 1
ATOM 1551 O O . ASP A 1 197 ? 11.190 -8.977 -29.213 1.00 79.19 197 ASP A O 1
ATOM 1555 N N . LYS A 1 198 ? 13.321 -8.452 -29.650 1.00 86.56 198 LYS A N 1
ATOM 1556 C CA . LYS A 1 198 ? 13.788 -8.353 -28.251 1.00 86.56 198 LYS A CA 1
ATOM 1557 C C . LYS A 1 198 ? 14.153 -6.944 -27.803 1.00 86.56 198 LYS A C 1
ATOM 1559 O O . LYS A 1 198 ? 14.568 -6.756 -26.659 1.00 86.56 198 LYS A O 1
ATOM 1564 N N . THR A 1 199 ? 13.994 -5.940 -28.659 1.00 90.56 199 THR A N 1
ATOM 1565 C CA . THR A 1 199 ? 14.313 -4.540 -28.340 1.00 90.56 199 THR A CA 1
ATOM 1566 C C . THR A 1 199 ? 13.602 -4.059 -27.073 1.00 90.56 199 THR A C 1
ATOM 1568 O O . THR A 1 199 ? 14.206 -3.383 -26.240 1.00 90.56 199 THR A O 1
ATOM 1571 N N . GLN A 1 200 ? 12.342 -4.457 -26.876 1.00 93.12 200 GLN A N 1
ATOM 1572 C CA . GLN A 1 200 ? 11.590 -4.098 -25.674 1.00 93.12 200 GLN A CA 1
ATOM 1573 C C . GLN A 1 200 ? 12.235 -4.660 -24.395 1.00 93.12 200 GLN A C 1
ATOM 1575 O O . GLN A 1 200 ? 12.383 -3.933 -23.417 1.00 93.12 200 GLN A O 1
ATOM 1580 N N . GLU A 1 201 ? 12.688 -5.915 -24.408 1.00 93.44 201 GLU A N 1
ATOM 1581 C CA . GLU A 1 201 ? 13.352 -6.544 -23.257 1.00 93.44 201 GLU A CA 1
ATOM 1582 C C . GLU A 1 201 ? 14.690 -5.856 -22.927 1.00 93.44 201 GLU A C 1
ATOM 1584 O O . GLU A 1 201 ? 15.054 -5.696 -21.757 1.00 93.44 201 GLU A O 1
ATOM 1589 N N . TYR A 1 202 ? 15.418 -5.389 -23.948 1.00 92.94 202 TYR A N 1
ATOM 1590 C CA . TYR A 1 202 ? 16.619 -4.570 -23.761 1.00 92.94 202 TYR A CA 1
ATOM 1591 C C . TYR A 1 202 ? 16.299 -3.196 -23.162 1.00 92.94 202 TYR A C 1
ATOM 1593 O O . TYR A 1 202 ? 17.012 -2.756 -22.260 1.00 92.94 202 TYR A O 1
ATOM 1601 N N . ALA A 1 203 ? 15.221 -2.541 -23.600 1.00 94.44 203 ALA A N 1
ATOM 1602 C CA . ALA A 1 203 ? 14.768 -1.276 -23.022 1.00 94.44 203 ALA A CA 1
ATOM 1603 C C . ALA A 1 203 ? 14.357 -1.439 -21.544 1.00 94.44 203 ALA A C 1
ATOM 1605 O O . ALA A 1 203 ? 14.788 -0.665 -20.682 1.00 94.44 203 ALA A O 1
ATOM 1606 N N . GLU A 1 204 ? 13.602 -2.493 -21.218 1.00 94.75 204 GLU A N 1
ATOM 1607 C CA . GLU A 1 204 ? 13.251 -2.852 -19.837 1.00 94.75 204 GLU A CA 1
ATOM 1608 C C . GLU A 1 204 ? 14.506 -3.123 -18.990 1.00 94.75 204 GLU A C 1
ATOM 1610 O O . GLU A 1 204 ? 14.636 -2.622 -17.864 1.00 94.75 204 GLU A O 1
ATOM 1615 N N . SER A 1 205 ? 15.473 -3.857 -19.550 1.00 93.06 205 SER A N 1
ATOM 1616 C CA . SER A 1 205 ? 16.759 -4.153 -18.909 1.00 93.06 205 SER A CA 1
ATOM 1617 C C . SER A 1 205 ? 17.609 -2.898 -18.667 1.00 93.06 205 SER A C 1
ATOM 1619 O O . SER A 1 205 ? 18.265 -2.762 -17.633 1.00 93.06 205 SER A O 1
ATOM 1621 N N . ALA A 1 206 ? 17.573 -1.932 -19.583 1.00 93.06 206 ALA A N 1
ATOM 1622 C CA . ALA A 1 206 ? 18.308 -0.675 -19.472 1.00 93.06 206 ALA A CA 1
ATOM 1623 C C . ALA A 1 206 ? 17.744 0.255 -18.389 1.00 93.06 206 ALA A C 1
ATOM 1625 O O . ALA A 1 206 ? 18.502 0.897 -17.651 1.00 93.06 206 ALA A O 1
ATOM 1626 N N . LEU A 1 207 ? 16.417 0.313 -18.245 1.00 93.88 207 LEU A N 1
ATOM 1627 C CA . LEU A 1 207 ? 15.778 1.071 -17.166 1.00 93.88 207 LEU A CA 1
ATOM 1628 C C . LEU A 1 207 ? 15.989 0.394 -15.805 1.00 93.88 207 LEU A C 1
ATOM 1630 O O . LEU A 1 207 ? 16.356 1.059 -14.830 1.00 93.88 207 LEU A O 1
ATOM 1634 N N . SER A 1 208 ? 15.832 -0.929 -15.743 1.00 92.12 208 SER A N 1
ATOM 1635 C CA . SER A 1 208 ? 16.004 -1.719 -14.515 1.00 92.12 208 SER A CA 1
ATOM 1636 C C . SER A 1 208 ? 17.470 -1.969 -14.129 1.00 92.12 208 SER A C 1
ATOM 1638 O O . SER A 1 208 ? 17.744 -2.351 -12.992 1.00 92.12 208 SER A O 1
ATOM 1640 N N . LEU A 1 209 ? 18.420 -1.706 -15.035 1.00 90.75 209 LEU A N 1
ATOM 1641 C CA . LEU A 1 209 ? 19.859 -1.976 -14.895 1.00 90.75 209 LEU A CA 1
ATOM 1642 C C . LEU A 1 209 ? 20.217 -3.455 -14.655 1.00 90.75 209 LEU A C 1
ATOM 1644 O O . LEU A 1 209 ? 21.356 -3.770 -14.291 1.00 90.75 209 LEU A O 1
ATOM 1648 N N . GLU A 1 210 ? 19.284 -4.363 -14.912 1.00 88.38 210 GLU A N 1
ATOM 1649 C CA . GLU A 1 210 ? 19.408 -5.809 -14.751 1.00 88.38 210 GLU A CA 1
ATOM 1650 C C . GLU A 1 210 ? 18.831 -6.520 -15.977 1.00 88.38 210 GLU A C 1
ATOM 1652 O O . GLU A 1 210 ? 18.114 -5.920 -16.762 1.00 88.38 210 GLU A O 1
ATOM 1657 N N . ALA A 1 211 ? 19.183 -7.787 -16.191 1.00 89.31 211 ALA A N 1
ATOM 1658 C CA . ALA A 1 211 ? 18.666 -8.523 -17.342 1.00 89.31 211 ALA A CA 1
ATOM 1659 C C . ALA A 1 211 ? 17.223 -8.979 -17.069 1.00 89.31 211 ALA A C 1
ATOM 1661 O O . ALA A 1 211 ? 17.011 -9.824 -16.194 1.00 89.31 211 ALA A O 1
ATOM 1662 N N . ILE A 1 212 ? 16.268 -8.450 -17.832 1.00 89.12 212 ILE A N 1
ATOM 1663 C CA . ILE A 1 212 ? 14.849 -8.828 -17.828 1.00 89.12 212 ILE A CA 1
ATOM 1664 C C . ILE A 1 212 ? 14.494 -9.312 -19.235 1.00 89.12 212 ILE A C 1
ATOM 1666 O O . ILE A 1 212 ? 14.818 -8.646 -20.210 1.00 89.12 212 ILE A O 1
ATOM 1670 N N . GLY A 1 213 ? 13.895 -10.500 -19.355 1.00 86.31 213 GLY A N 1
ATOM 1671 C CA . GLY A 1 213 ? 13.539 -11.109 -20.650 1.00 86.31 213 GLY A CA 1
ATOM 1672 C C . GLY A 1 213 ? 14.732 -11.644 -21.460 1.00 86.31 213 GLY A C 1
ATOM 1673 O O . GLY A 1 213 ? 14.638 -12.696 -22.085 1.00 86.31 213 GLY A O 1
ATOM 1674 N N . VAL A 1 214 ? 15.910 -11.027 -21.337 1.00 87.56 214 VAL A N 1
ATOM 1675 C CA . VAL A 1 214 ? 17.130 -11.408 -22.063 1.00 87.56 214 VAL A CA 1
ATOM 1676 C C . VAL A 1 214 ? 18.109 -12.254 -21.242 1.00 87.56 214 VAL A C 1
ATOM 1678 O O . VAL A 1 214 ? 18.157 -12.223 -20.010 1.00 87.56 214 VAL A O 1
ATOM 1681 N N . SER A 1 215 ? 18.980 -12.997 -21.936 1.00 89.94 215 SER A N 1
ATOM 1682 C CA . SER A 1 215 ? 20.075 -13.722 -21.277 1.00 89.94 215 SER A CA 1
ATOM 1683 C C . SER A 1 215 ? 21.093 -12.752 -20.657 1.00 89.94 215 SER A C 1
ATOM 1685 O O . SER A 1 215 ? 21.502 -11.776 -21.288 1.00 89.94 215 SER A O 1
ATOM 1687 N N . ARG A 1 216 ? 21.576 -13.051 -19.442 1.00 88.56 216 ARG A N 1
ATOM 1688 C CA . ARG A 1 216 ? 22.566 -12.211 -18.733 1.00 88.56 216 ARG A CA 1
ATOM 1689 C C . ARG A 1 216 ? 23.840 -11.962 -19.542 1.00 88.56 216 ARG A C 1
ATOM 1691 O O . ARG A 1 216 ? 24.418 -10.886 -19.446 1.00 88.56 216 ARG A O 1
ATOM 1698 N N . SER A 1 217 ? 24.293 -12.954 -20.309 1.00 87.94 217 SER A N 1
ATOM 1699 C CA . SER A 1 217 ? 25.468 -12.823 -21.173 1.00 87.94 217 SER A CA 1
ATOM 1700 C C . SER A 1 217 ? 25.229 -11.842 -22.315 1.00 87.94 217 SER A C 1
ATOM 1702 O O . SER A 1 217 ? 26.090 -11.006 -22.556 1.00 87.94 217 SER A O 1
ATOM 1704 N N . ALA A 1 218 ? 24.069 -11.909 -22.978 1.00 87.50 218 ALA A N 1
ATOM 1705 C CA . ALA A 1 218 ? 23.727 -10.981 -24.054 1.00 87.50 218 ALA A CA 1
ATOM 1706 C C . ALA A 1 218 ? 23.556 -9.554 -23.520 1.00 87.50 218 ALA A C 1
ATOM 1708 O O . ALA A 1 218 ? 24.147 -8.624 -24.060 1.00 87.50 218 ALA A O 1
ATOM 1709 N N . TRP A 1 219 ? 22.857 -9.396 -22.389 1.00 90.00 219 TRP A N 1
ATOM 1710 C CA . TRP A 1 219 ? 22.733 -8.093 -21.739 1.00 90.00 219 TRP A CA 1
ATOM 1711 C C . TRP A 1 219 ? 24.090 -7.505 -21.369 1.00 90.00 219 TRP A C 1
ATOM 1713 O O . TRP A 1 219 ? 24.346 -6.342 -21.638 1.00 90.00 219 TRP A O 1
ATOM 1723 N N . LYS A 1 220 ? 24.997 -8.311 -20.808 1.00 88.19 220 LYS A N 1
ATOM 1724 C CA . LYS A 1 220 ? 26.340 -7.844 -20.452 1.00 88.19 220 LYS A CA 1
ATOM 1725 C C . LYS A 1 220 ? 27.114 -7.295 -21.655 1.00 88.19 220 LYS A C 1
ATOM 1727 O O . LYS A 1 220 ? 27.908 -6.386 -21.463 1.00 88.19 220 LYS A O 1
ATOM 1732 N N . VAL A 1 221 ? 26.899 -7.848 -22.848 1.00 87.62 221 VAL A N 1
ATOM 1733 C CA . VAL A 1 221 ? 27.543 -7.371 -24.079 1.00 87.62 221 VAL A CA 1
ATOM 1734 C C . VAL A 1 221 ? 26.901 -6.074 -24.574 1.0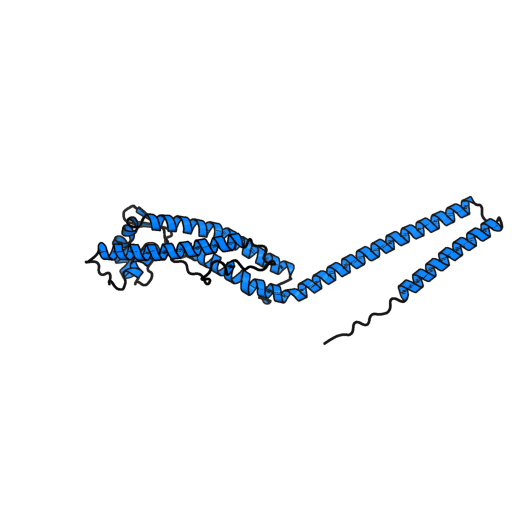0 87.62 221 VAL A C 1
ATOM 1736 O O . VAL A 1 221 ? 27.629 -5.177 -24.963 1.00 87.62 221 VAL A O 1
ATOM 1739 N N . ALA A 1 222 ? 25.571 -5.946 -24.514 1.00 88.75 222 ALA A N 1
ATOM 1740 C CA . ALA A 1 222 ? 24.852 -4.782 -25.049 1.00 88.75 222 ALA A CA 1
ATOM 1741 C C . ALA A 1 222 ? 24.678 -3.615 -24.054 1.00 88.75 222 ALA A C 1
ATOM 1743 O O . ALA A 1 222 ? 24.305 -2.513 -24.446 1.00 88.75 222 ALA A O 1
ATOM 1744 N N . LYS A 1 223 ? 24.893 -3.838 -22.751 1.00 89.38 223 LYS A N 1
ATOM 1745 C CA . LYS A 1 223 ? 24.569 -2.871 -21.687 1.00 89.38 223 LYS A CA 1
ATOM 1746 C C . LYS A 1 223 ? 25.268 -1.523 -21.862 1.00 89.38 223 LYS A C 1
ATOM 1748 O O . LYS A 1 223 ? 24.656 -0.499 -21.551 1.00 89.38 223 LYS A O 1
ATOM 1753 N N . GLU A 1 224 ? 26.528 -1.540 -22.290 1.00 88.69 224 GLU A N 1
ATOM 1754 C CA . GLU A 1 224 ? 27.343 -0.333 -22.483 1.00 88.69 224 GLU A CA 1
ATOM 1755 C C . GLU A 1 224 ? 26.830 0.516 -23.652 1.00 88.69 224 GLU A C 1
ATOM 1757 O O . GLU A 1 224 ? 26.856 1.732 -23.542 1.00 88.69 224 GLU A O 1
ATOM 1762 N N . ASP A 1 225 ? 26.242 -0.098 -24.682 1.00 89.69 225 ASP A N 1
ATOM 1763 C CA . ASP A 1 225 ? 25.665 0.623 -25.824 1.00 89.69 225 ASP A CA 1
ATOM 1764 C C . ASP A 1 225 ? 24.237 1.119 -25.531 1.00 89.69 225 ASP A C 1
ATOM 1766 O O . ASP A 1 225 ? 23.880 2.256 -25.825 1.00 89.69 225 ASP A O 1
ATOM 1770 N N . VAL A 1 226 ? 23.410 0.283 -24.891 1.00 91.38 226 VAL A N 1
ATOM 1771 C CA . VAL A 1 226 ? 21.973 0.558 -24.717 1.00 91.38 226 VAL A CA 1
ATOM 1772 C C . VAL A 1 226 ? 21.683 1.512 -23.552 1.00 91.38 226 VAL A C 1
ATOM 1774 O O . VAL A 1 226 ? 20.780 2.345 -23.633 1.00 91.38 226 VAL A O 1
ATOM 1777 N N . THR A 1 227 ? 22.403 1.403 -22.429 1.00 92.25 227 THR A N 1
ATOM 1778 C CA . THR A 1 227 ? 22.080 2.203 -21.229 1.00 92.25 227 THR A CA 1
ATOM 1779 C C . THR A 1 227 ? 22.278 3.713 -21.432 1.00 92.25 227 THR A C 1
ATOM 1781 O O . THR A 1 227 ? 21.437 4.475 -20.940 1.00 92.25 227 THR A O 1
ATOM 1784 N N . PRO A 1 228 ? 23.321 4.184 -22.147 1.00 91.81 228 PRO A N 1
ATOM 1785 C CA . PRO A 1 228 ? 23.505 5.607 -22.417 1.00 91.81 228 PRO A CA 1
ATOM 1786 C C . PRO A 1 228 ? 22.354 6.273 -23.175 1.00 91.81 228 PRO A C 1
ATOM 1788 O O . PRO A 1 228 ? 22.058 7.436 -22.892 1.00 91.81 228 PRO A O 1
ATOM 1791 N N . LEU A 1 229 ? 21.634 5.530 -24.026 1.00 92.50 229 LEU A N 1
ATOM 1792 C CA . LEU A 1 229 ? 20.471 6.024 -24.783 1.00 92.50 229 LEU A CA 1
ATOM 1793 C C . LEU A 1 229 ? 19.331 6.521 -23.881 1.00 92.50 229 LEU A C 1
ATOM 1795 O O . LEU A 1 229 ? 18.476 7.289 -24.307 1.00 92.50 229 LEU A O 1
ATOM 1799 N N . ARG A 1 230 ? 19.343 6.185 -22.583 1.00 92.44 230 ARG A N 1
ATOM 1800 C CA . ARG A 1 230 ? 18.434 6.784 -21.590 1.00 92.44 230 ARG A CA 1
ATOM 1801 C C . ARG A 1 230 ? 18.531 8.309 -21.521 1.00 92.44 230 ARG A C 1
ATOM 1803 O O . ARG A 1 230 ? 17.569 8.945 -21.098 1.00 92.44 230 ARG A O 1
ATOM 1810 N N . ALA A 1 231 ? 19.671 8.891 -21.894 1.00 89.69 231 ALA A N 1
ATOM 1811 C CA . ALA A 1 231 ? 19.828 10.341 -21.966 1.00 89.69 231 ALA A CA 1
ATOM 1812 C C . ALA A 1 231 ? 18.911 10.972 -23.031 1.00 89.69 231 ALA A C 1
ATOM 1814 O O . ALA A 1 231 ? 18.525 12.133 -22.897 1.00 89.69 231 ALA A O 1
ATOM 1815 N N . GLU A 1 232 ? 18.500 10.214 -24.046 1.00 91.12 232 GLU A N 1
ATOM 1816 C CA . GLU A 1 232 ? 17.589 10.694 -25.090 1.00 91.12 232 GLU A CA 1
ATOM 1817 C C . GLU A 1 232 ? 16.151 10.855 -24.569 1.00 91.12 232 GLU A C 1
ATOM 1819 O O . GLU A 1 232 ? 15.427 11.738 -25.017 1.00 91.12 232 GLU A O 1
ATOM 1824 N N . ILE A 1 233 ? 15.776 10.097 -23.530 1.00 93.12 233 ILE A N 1
ATOM 1825 C CA . ILE A 1 233 ? 14.466 10.155 -22.855 1.00 93.12 233 ILE A CA 1
ATOM 1826 C C . ILE A 1 233 ? 14.563 10.783 -21.450 1.00 93.12 233 ILE A C 1
ATOM 1828 O O . ILE A 1 233 ? 13.969 10.312 -20.470 1.00 93.12 233 ILE A O 1
ATOM 1832 N N . THR A 1 234 ? 15.351 11.858 -21.325 1.00 91.62 234 THR A N 1
ATOM 1833 C CA . THR A 1 234 ? 15.672 12.497 -20.031 1.00 91.62 234 THR A CA 1
ATOM 1834 C C . THR A 1 234 ? 14.428 12.928 -19.241 1.00 91.62 234 THR A C 1
ATOM 1836 O O . THR A 1 234 ? 14.384 12.736 -18.025 1.00 91.62 234 THR A O 1
ATOM 1839 N N . ASP A 1 235 ? 13.390 13.455 -19.894 1.00 94.25 235 ASP A N 1
ATOM 1840 C CA . ASP A 1 235 ? 12.182 13.909 -19.189 1.00 94.25 235 ASP A CA 1
ATOM 1841 C C . ASP A 1 235 ? 11.432 12.754 -18.511 1.00 94.25 235 ASP A C 1
ATOM 1843 O O . ASP A 1 235 ? 11.107 12.843 -17.327 1.00 94.25 235 ASP A O 1
ATOM 1847 N N . LEU A 1 236 ? 11.246 11.625 -19.203 1.00 95.94 236 LEU A N 1
ATOM 1848 C CA . LEU A 1 236 ? 10.574 10.455 -18.629 1.00 95.94 236 LEU A CA 1
ATOM 1849 C C . LEU A 1 236 ? 11.387 9.823 -17.498 1.00 95.94 236 LEU A C 1
ATOM 1851 O O . LEU A 1 236 ? 10.834 9.404 -16.483 1.00 95.94 236 LEU A O 1
ATOM 1855 N N . THR A 1 237 ? 12.712 9.766 -17.639 1.00 93.62 237 THR A N 1
ATOM 1856 C CA . THR A 1 237 ? 13.576 9.217 -16.583 1.00 93.62 237 THR A CA 1
ATOM 1857 C C . THR A 1 237 ? 13.617 10.109 -15.340 1.00 93.62 237 THR A C 1
ATOM 1859 O O . THR A 1 237 ? 13.701 9.589 -14.219 1.00 93.62 237 THR A O 1
ATOM 1862 N N . ARG A 1 238 ? 13.500 11.433 -15.508 1.00 95.25 238 ARG A N 1
ATOM 1863 C CA . ARG A 1 238 ? 13.323 12.388 -14.408 1.00 95.25 238 ARG A CA 1
ATOM 1864 C C . ARG A 1 238 ? 11.987 12.173 -13.703 1.00 95.25 238 ARG A C 1
ATOM 1866 O O . ARG A 1 238 ? 11.991 11.960 -12.491 1.00 95.25 238 ARG A O 1
ATOM 1873 N N . ASP A 1 239 ? 10.885 12.126 -14.448 1.00 96.94 239 ASP A N 1
ATOM 1874 C CA . ASP A 1 239 ? 9.545 11.902 -13.895 1.00 96.94 239 ASP A CA 1
ATOM 1875 C C . ASP A 1 239 ? 9.465 10.567 -13.135 1.00 96.94 239 ASP A C 1
ATOM 1877 O O . ASP A 1 239 ? 8.977 10.510 -12.006 1.00 96.94 239 ASP A O 1
ATOM 1881 N N . LEU A 1 240 ? 10.024 9.489 -13.698 1.00 96.50 240 LEU A N 1
ATOM 1882 C CA . LEU A 1 240 ? 10.123 8.193 -13.021 1.00 96.50 240 LEU A CA 1
ATOM 1883 C C . LEU A 1 240 ? 10.930 8.269 -11.724 1.00 96.50 240 LEU A C 1
ATOM 1885 O O . LEU A 1 240 ? 10.585 7.611 -10.744 1.00 96.50 240 LEU A O 1
ATOM 1889 N N . SER A 1 241 ? 12.009 9.049 -11.698 1.00 94.19 241 SER A N 1
ATOM 1890 C CA . SER A 1 241 ? 12.835 9.205 -10.497 1.00 94.19 241 SER A CA 1
ATOM 1891 C C . SER A 1 241 ? 12.094 9.966 -9.395 1.00 94.19 241 SER A C 1
ATOM 1893 O O . SER A 1 241 ? 12.169 9.577 -8.227 1.00 94.19 241 SER A O 1
ATOM 1895 N N . GLU A 1 242 ? 11.343 11.008 -9.760 1.00 96.31 242 GLU A N 1
ATOM 1896 C CA . GLU A 1 242 ? 10.493 11.767 -8.838 1.00 96.31 242 GLU A CA 1
ATOM 1897 C C . GLU A 1 242 ? 9.371 10.885 -8.268 1.00 96.31 242 GLU A C 1
ATOM 1899 O O . GLU A 1 242 ? 9.235 10.780 -7.046 1.00 96.31 242 GLU A O 1
ATOM 1904 N N . LEU A 1 243 ? 8.650 10.159 -9.129 1.00 96.94 243 LEU A N 1
ATOM 1905 C CA . LEU A 1 243 ? 7.590 9.228 -8.730 1.00 96.94 243 LEU A CA 1
ATOM 1906 C C . LEU A 1 243 ? 8.129 8.078 -7.869 1.00 96.94 243 LEU A C 1
ATOM 1908 O O . LEU A 1 243 ? 7.531 7.731 -6.855 1.00 96.94 243 LEU A O 1
ATOM 1912 N N . LYS A 1 244 ? 9.295 7.510 -8.206 1.00 94.75 244 LYS A N 1
ATOM 1913 C CA . LYS A 1 244 ? 9.957 6.485 -7.380 1.00 94.75 244 LYS A CA 1
ATOM 1914 C C . LYS A 1 244 ? 10.226 7.000 -5.967 1.00 94.75 244 LYS A C 1
ATOM 1916 O O . LYS A 1 244 ? 10.022 6.261 -5.003 1.00 94.75 244 LYS A O 1
ATOM 1921 N N . ARG A 1 245 ? 10.712 8.240 -5.829 1.00 93.00 245 ARG A N 1
ATOM 1922 C CA . ARG A 1 245 ? 10.946 8.857 -4.515 1.00 93.00 245 ARG A CA 1
ATOM 1923 C C . ARG A 1 245 ? 9.634 8.999 -3.748 1.00 93.00 245 ARG A C 1
ATOM 1925 O O . ARG A 1 245 ? 9.564 8.566 -2.604 1.00 93.00 245 ARG A O 1
ATOM 1932 N N . GLU A 1 246 ? 8.604 9.530 -4.395 1.00 95.75 246 GLU A N 1
ATOM 1933 C CA . GLU A 1 246 ? 7.286 9.724 -3.791 1.00 95.75 246 GLU A CA 1
ATOM 1934 C C . GLU A 1 246 ? 6.670 8.399 -3.317 1.00 95.75 246 GLU A C 1
ATOM 1936 O O . GLU A 1 246 ? 6.199 8.311 -2.185 1.00 95.75 246 GLU A O 1
ATOM 1941 N N . ILE A 1 247 ? 6.757 7.334 -4.122 1.00 95.44 247 ILE A N 1
ATOM 1942 C CA . ILE A 1 247 ? 6.285 5.991 -3.746 1.00 95.44 247 ILE A CA 1
ATOM 1943 C C . ILE A 1 247 ? 7.105 5.427 -2.579 1.00 95.44 247 ILE A C 1
ATOM 1945 O O . ILE A 1 247 ? 6.548 4.765 -1.704 1.00 95.44 247 ILE A O 1
ATOM 1949 N N . LYS A 1 248 ? 8.423 5.669 -2.523 1.00 92.44 248 LYS A N 1
ATOM 1950 C CA . LYS A 1 248 ? 9.247 5.242 -1.378 1.00 92.44 248 LYS A CA 1
ATOM 1951 C C . LYS A 1 248 ? 8.837 5.954 -0.088 1.00 92.44 248 LYS A C 1
ATOM 1953 O O . LYS A 1 248 ? 8.744 5.297 0.947 1.00 92.44 248 LYS A O 1
ATOM 1958 N N . GLU A 1 249 ? 8.616 7.263 -0.151 1.00 92.75 249 GLU A N 1
ATOM 1959 C CA . GLU A 1 249 ? 8.243 8.087 1.002 1.00 92.75 249 GLU A CA 1
ATOM 1960 C C . GLU A 1 249 ? 6.837 7.730 1.500 1.00 92.75 249 GLU A C 1
ATOM 1962 O O . GLU A 1 249 ? 6.684 7.284 2.638 1.00 92.75 249 GLU A O 1
ATOM 1967 N N . SER A 1 250 ? 5.832 7.819 0.627 1.00 94.69 250 SER A N 1
ATOM 1968 C CA . SER A 1 250 ? 4.433 7.511 0.962 1.00 94.69 250 SER A CA 1
ATOM 1969 C C . SER A 1 250 ? 4.197 6.029 1.262 1.00 94.69 250 SER A C 1
ATOM 1971 O O . SER A 1 250 ? 3.419 5.683 2.145 1.00 94.69 250 SER A O 1
ATOM 1973 N N . GLY A 1 251 ? 4.907 5.119 0.591 1.00 94.12 251 GLY A N 1
ATOM 1974 C CA . GLY A 1 251 ? 4.817 3.688 0.876 1.00 94.12 251 GLY A CA 1
ATOM 1975 C C . GLY A 1 251 ? 5.405 3.311 2.234 1.00 94.12 251 GLY A C 1
ATOM 1976 O O . GLY A 1 251 ? 4.971 2.334 2.842 1.00 94.12 251 GLY A O 1
ATOM 1977 N N . HIS A 1 252 ? 6.386 4.066 2.739 1.00 93.25 252 HIS A N 1
ATOM 1978 C CA . HIS A 1 252 ? 6.916 3.836 4.080 1.00 93.25 252 HIS A CA 1
ATOM 1979 C C . HIS A 1 252 ? 5.896 4.206 5.156 1.00 93.25 252 HIS A C 1
ATOM 1981 O O . HIS A 1 252 ? 5.645 3.384 6.039 1.00 93.25 252 HIS A O 1
ATOM 1987 N N . THR A 1 253 ? 5.307 5.400 5.053 1.00 94.06 253 THR A N 1
ATOM 1988 C CA . THR A 1 253 ? 4.290 5.881 5.996 1.00 94.06 253 THR A CA 1
ATOM 1989 C C . THR A 1 253 ? 3.059 4.987 5.945 1.00 94.06 253 THR A C 1
ATOM 1991 O O . THR A 1 253 ? 2.664 4.433 6.965 1.00 94.06 253 THR A O 1
ATOM 1994 N N . LEU A 1 254 ? 2.555 4.693 4.745 1.00 95.31 254 LEU A N 1
ATOM 1995 C CA . LEU A 1 254 ? 1.361 3.872 4.582 1.00 95.31 254 LEU A CA 1
ATOM 1996 C C . LEU A 1 254 ? 1.545 2.442 5.114 1.00 95.31 254 LEU A C 1
ATOM 1998 O O . LEU A 1 254 ? 0.651 1.894 5.754 1.00 95.31 254 LEU A O 1
ATOM 2002 N N . ALA A 1 255 ? 2.715 1.826 4.909 1.00 95.12 255 ALA A N 1
ATOM 2003 C CA . ALA A 1 255 ? 2.995 0.504 5.471 1.00 95.12 255 ALA A CA 1
ATOM 2004 C C . ALA A 1 255 ? 3.048 0.507 7.008 1.00 95.12 255 ALA A C 1
ATOM 2006 O O . ALA A 1 255 ? 2.718 -0.506 7.632 1.00 95.12 255 ALA A O 1
ATOM 2007 N N . GLN A 1 256 ? 3.505 1.606 7.614 1.00 95.25 256 GLN A N 1
ATOM 2008 C CA . GLN A 1 256 ? 3.515 1.772 9.063 1.00 95.25 256 GLN A CA 1
ATOM 2009 C C . GLN A 1 256 ? 2.094 1.962 9.599 1.00 95.25 256 GLN A C 1
ATOM 2011 O O . GLN A 1 256 ? 1.738 1.311 10.583 1.00 95.25 256 GLN A O 1
ATOM 2016 N N . ASP A 1 257 ? 1.287 2.785 8.935 1.00 95.12 257 ASP A N 1
ATOM 2017 C CA . ASP A 1 257 ? -0.087 3.081 9.341 1.00 95.12 257 ASP A CA 1
ATOM 2018 C C . ASP A 1 257 ? -0.964 1.830 9.233 1.00 95.12 257 ASP A C 1
ATOM 2020 O O . ASP A 1 257 ? -1.569 1.416 10.219 1.00 95.12 257 ASP A O 1
ATOM 2024 N N . LEU A 1 258 ? -0.927 1.130 8.093 1.00 95.38 258 LEU A N 1
ATOM 2025 C CA . LEU A 1 258 ? -1.639 -0.141 7.902 1.00 95.38 258 LEU A CA 1
ATOM 2026 C C . LEU A 1 258 ? -1.173 -1.223 8.881 1.00 95.38 258 LEU A C 1
ATOM 2028 O O . LEU A 1 258 ? -1.991 -1.961 9.424 1.00 95.38 258 LEU A O 1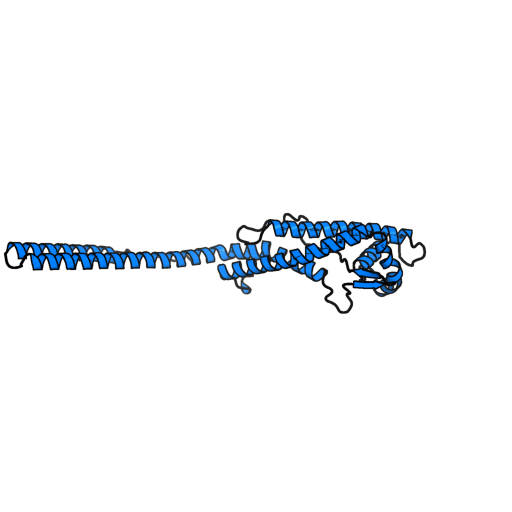
ATOM 2032 N N . GLY A 1 259 ? 0.137 -1.318 9.135 1.00 95.25 259 GLY A N 1
ATOM 2033 C CA . GLY A 1 259 ? 0.671 -2.265 10.115 1.00 95.25 259 GLY A CA 1
ATOM 2034 C C . GLY A 1 259 ? 0.234 -1.948 11.549 1.00 95.25 259 GLY A C 1
ATOM 2035 O O . GLY A 1 259 ? -0.011 -2.865 12.332 1.00 95.25 259 GLY A O 1
ATOM 2036 N N . SER A 1 260 ? 0.105 -0.664 11.886 1.00 95.75 260 SER A N 1
ATOM 2037 C CA . SER A 1 260 ? -0.384 -0.216 13.193 1.00 95.75 260 SER A CA 1
ATOM 2038 C C . SER A 1 260 ? -1.885 -0.453 13.329 1.00 95.75 260 SER A C 1
ATOM 2040 O O . SER A 1 260 ? -2.318 -0.971 14.353 1.00 95.75 260 SER A O 1
ATOM 2042 N N . ALA A 1 261 ? -2.668 -0.168 12.286 1.00 94.31 261 ALA A N 1
ATOM 2043 C CA . ALA A 1 261 ? -4.097 -0.459 12.248 1.00 94.31 261 ALA A CA 1
ATOM 2044 C C . ALA A 1 261 ? -4.368 -1.965 12.391 1.00 94.31 261 ALA A C 1
ATOM 2046 O O . ALA A 1 261 ? -5.176 -2.362 13.228 1.00 94.31 261 ALA A O 1
ATOM 2047 N N . GLU A 1 262 ? -3.632 -2.816 11.664 1.00 95.31 262 GLU A N 1
ATOM 2048 C CA . GLU A 1 262 ? -3.710 -4.274 11.820 1.00 95.31 262 GLU A CA 1
ATOM 2049 C C . GLU A 1 262 ? -3.403 -4.699 13.269 1.00 95.31 262 GLU A C 1
ATOM 2051 O O . GLU A 1 262 ? -4.132 -5.504 13.849 1.00 95.31 262 GLU A O 1
ATOM 2056 N N . ALA A 1 263 ? -2.336 -4.166 13.875 1.00 94.50 263 ALA A N 1
ATOM 2057 C CA . ALA A 1 263 ? -1.958 -4.499 15.248 1.00 94.50 263 ALA A CA 1
ATOM 2058 C C . ALA A 1 263 ? -3.006 -4.042 16.277 1.00 94.50 263 ALA A C 1
ATOM 2060 O O . ALA A 1 263 ? -3.344 -4.806 17.184 1.00 94.50 263 ALA A O 1
ATOM 2061 N N . ASN A 1 264 ? -3.550 -2.835 16.109 1.00 94.12 264 ASN A N 1
ATOM 2062 C CA . ASN A 1 264 ? -4.588 -2.278 16.972 1.00 94.12 264 ASN A CA 1
ATOM 2063 C C . ASN A 1 264 ? -5.868 -3.111 16.901 1.00 94.12 264 ASN A C 1
ATOM 2065 O O . ASN A 1 264 ? -6.396 -3.487 17.945 1.00 94.12 264 ASN A O 1
ATOM 2069 N N . LEU A 1 265 ? -6.318 -3.484 15.698 1.00 93.12 265 LEU A N 1
ATOM 2070 C CA . LEU A 1 265 ? -7.477 -4.362 15.520 1.00 93.12 265 LEU A CA 1
ATOM 2071 C C . LEU A 1 265 ? -7.247 -5.729 16.175 1.00 93.12 265 LEU A C 1
ATOM 2073 O O . LEU A 1 265 ? -8.117 -6.231 16.889 1.00 93.12 265 LEU A O 1
ATOM 2077 N N . LYS A 1 266 ? -6.054 -6.317 16.018 1.00 93.19 266 LYS A N 1
ATOM 2078 C CA . LYS A 1 266 ? -5.731 -7.583 16.692 1.00 93.19 266 LYS A CA 1
ATOM 2079 C C . LYS A 1 266 ? -5.797 -7.473 18.208 1.00 93.19 266 LYS A C 1
ATOM 2081 O O . LYS A 1 266 ? -6.359 -8.350 18.861 1.00 93.19 266 LYS A O 1
ATOM 2086 N N . GLN A 1 267 ? -5.238 -6.403 18.766 1.00 92.62 267 GLN A N 1
ATOM 2087 C CA . GLN A 1 267 ? -5.234 -6.175 20.205 1.00 92.62 267 GLN A CA 1
ATOM 2088 C C . GLN A 1 267 ? -6.641 -5.883 20.739 1.00 92.62 267 GLN A C 1
ATOM 2090 O O . GLN A 1 267 ? -7.030 -6.438 21.764 1.00 92.62 267 GLN A O 1
ATOM 2095 N N . GLU A 1 268 ? -7.410 -5.033 20.058 1.00 90.31 268 GLU A N 1
ATOM 2096 C CA . GLU A 1 268 ? -8.732 -4.599 20.509 1.00 90.31 268 GLU A CA 1
ATOM 2097 C C . GLU A 1 268 ? -9.750 -5.746 20.538 1.00 90.31 268 GLU A C 1
ATOM 2099 O O . GLU A 1 268 ? -10.590 -5.781 21.446 1.00 90.31 268 GLU A O 1
ATOM 2104 N N . TYR A 1 269 ? -9.647 -6.669 19.576 1.00 90.75 269 TYR A N 1
ATOM 2105 C CA . TYR A 1 269 ? -10.570 -7.791 19.373 1.00 90.75 269 TYR A CA 1
ATOM 2106 C C . TYR A 1 269 ? -9.986 -9.156 19.778 1.00 90.75 269 TYR A C 1
ATOM 2108 O O . TYR A 1 269 ? -10.591 -10.191 19.500 1.00 90.75 269 TYR A O 1
ATOM 2116 N N . TYR A 1 270 ? -8.831 -9.177 20.455 1.00 89.88 270 TYR A N 1
ATOM 2117 C CA . TYR A 1 270 ? -8.153 -10.400 20.913 1.00 89.88 270 TYR A CA 1
ATOM 2118 C C . TYR A 1 270 ? -7.943 -11.434 19.788 1.00 89.88 270 TYR A C 1
ATOM 2120 O O . TYR A 1 270 ? -8.162 -12.638 19.964 1.00 89.88 270 TYR A O 1
ATOM 2128 N N . ILE A 1 271 ? -7.546 -10.955 18.608 1.00 90.50 271 ILE A N 1
ATOM 2129 C CA . ILE A 1 271 ? -7.253 -11.784 17.436 1.00 90.50 271 ILE A CA 1
ATOM 2130 C C . ILE A 1 271 ? -5.787 -12.202 17.498 1.00 90.50 271 ILE A C 1
ATOM 2132 O O . ILE A 1 271 ? -4.871 -11.384 17.605 1.00 90.50 271 ILE A O 1
ATOM 2136 N N . THR A 1 272 ? -5.564 -13.504 17.427 1.00 89.44 272 THR A N 1
ATOM 2137 C CA . THR A 1 272 ? -4.244 -14.127 17.428 1.00 89.44 272 THR A CA 1
ATOM 2138 C C . THR A 1 272 ? -3.822 -14.493 16.008 1.00 89.44 272 THR A C 1
ATOM 2140 O O . THR A 1 272 ? -4.638 -14.547 15.095 1.00 89.44 272 THR A O 1
ATOM 2143 N N . ASN A 1 273 ? -2.541 -14.805 15.801 1.00 86.81 273 ASN A N 1
ATOM 2144 C CA . ASN A 1 273 ? -2.074 -15.272 14.490 1.00 86.81 273 ASN A CA 1
ATOM 2145 C C . ASN A 1 273 ? -2.650 -16.637 14.083 1.00 86.81 273 ASN A C 1
ATOM 2147 O O . ASN A 1 273 ? -2.529 -16.989 12.924 1.00 86.81 273 ASN A O 1
ATOM 2151 N N . SER A 1 274 ? -3.216 -17.418 15.011 1.00 86.44 274 SER A N 1
ATOM 2152 C CA . SER A 1 274 ? -3.924 -18.662 14.673 1.00 86.44 274 SER A CA 1
ATOM 2153 C C . SER A 1 274 ? -5.353 -18.432 14.189 1.00 86.44 274 SER A C 1
ATOM 2155 O O . SER A 1 274 ? -5.954 -19.357 13.656 1.00 86.44 274 SER A O 1
ATOM 2157 N N . ASP A 1 275 ? -5.896 -17.233 14.409 1.00 81.69 275 ASP A N 1
ATOM 2158 C CA . ASP A 1 275 ? -7.219 -16.843 13.920 1.00 81.69 275 ASP A CA 1
ATOM 2159 C C . ASP A 1 275 ? -7.170 -16.284 12.483 1.00 81.69 275 ASP A C 1
ATOM 2161 O O . ASP A 1 275 ? -8.218 -15.972 11.927 1.00 81.69 275 ASP A O 1
ATOM 2165 N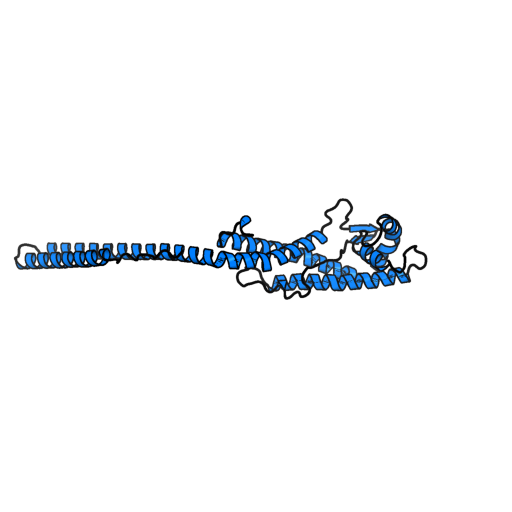 N . LEU A 1 276 ? -5.969 -16.114 11.914 1.00 83.56 276 LEU A N 1
ATOM 2166 C CA . LEU A 1 276 ? -5.695 -15.468 10.626 1.00 83.56 276 LEU A CA 1
ATOM 2167 C C . LEU A 1 276 ? -4.753 -16.308 9.749 1.00 83.56 276 LEU A C 1
ATOM 2169 O O . LEU A 1 276 ? -4.340 -15.767 8.694 1.00 83.56 276 LEU A O 1
#

Sequence (276 aa):
MNFPETEMPDITSQTVVIGAFALVCGTVVVVLLGVFAEVITIDTAAFTVSSLLAIATFGYVVLTYSMAKSMEDEMEHSKEVFKLRRKDDIISVIENEVRPVLIDVRRNRSTFNANDIGQYDSTMIDGAMYHRLPRLDMSFDDPGEPATLSKEVDVNAGDVYHYFHTVKKYRDTYDKAVHELSMCILENHDDLPIDTDKTQEYAESALSLEAIGVSRSAWKVAKEDVTPLRAEITDLTRDLSELKREIKESGHTLAQDLGSAEANLKQEYYITNSDL

Secondary structure (DSSP, 8-state):
----------HHHHHHHHHHHHHHHHHHHHHHHHHHTTSS-HHHHHHHHHHHHHHHHHHHHHHHHHHHHHHHHHHHHHHHHHHHHHHHHHHHHIIIIIHHHHHHHHHHHHHTS--STT--SEEEETTEEEE--PPP--S-SSTHHHH---TTS-S-HHHHHHHHHHHHHHHHHHHHHHHHHHHHHHHH-SSSS--GGGHHHHHHHHHHTS-SSS-HHHHHHHHHHHGGGGGGGHHHHHHHHHHHHHHHHHHHHHHHHHHHHHHHHHHHTT--TT--

Radius of gyration: 38.56 Å; chains: 1; bounding box: 76×42×117 Å